Protein AF-0000000087190800 (afdb_homodimer)

Secondary structure (DSSP, 8-state):
----EEEE-TTT--B--TTSEEEEEEHHHHHHHHHHHHHHHTT-TT--GGGSTT--PBPPEEEETTS-----SSEEEEEGGGGSSHHHHHHHHHHHHT-GGGGGB-HHHHHHHHH-GGG---SEEEESS-B-TTSPBSS----------/----EEEE-TTT--B--TTSEEEEEEHHHHHHHHHHHHHHHTT-TT--GGGSTT--PBPPEEEETTS-----SSEEEEEGGGGSSHHHHHHHHHHHHT-GGGGGB-HHHHHHHHH-GGG---SEEEESS-B-TTSPBSS----------

pLDDT: mean 86.49, std 17.21, range [29.97, 98.38]

Solvent-accessible surface area (backbone atoms only — not comparable to full-atom values): 16513 Å² total; per-residue (Å²): 113,74,56,49,29,40,42,18,13,64,74,82,54,44,75,49,56,75,87,42,26,32,36,32,33,35,41,60,61,10,42,52,48,34,45,54,50,38,66,72,62,52,82,53,62,64,70,42,59,88,73,37,86,87,61,73,55,39,60,66,44,28,34,37,73,82,54,87,54,95,69,54,91,47,58,47,78,39,56,48,65,63,47,24,23,57,56,23,44,49,50,47,51,43,60,42,69,74,37,52,39,49,66,27,32,36,57,53,57,51,51,44,41,29,52,34,55,82,68,62,65,77,46,31,56,34,46,66,64,64,34,38,65,56,62,39,70,61,82,67,69,71,75,74,72,78,77,83,122,113,71,57,48,29,39,44,18,13,66,74,83,54,43,75,50,56,75,85,41,27,33,38,32,32,33,42,58,60,9,41,52,50,34,44,56,50,38,66,72,61,52,83,54,63,64,69,42,59,88,75,38,87,86,60,74,55,38,60,68,44,26,35,39,72,84,55,89,53,93,68,51,92,48,58,46,77,40,55,46,64,63,46,25,24,58,54,23,46,48,50,49,52,43,61,42,68,74,37,52,40,48,66,26,32,36,59,51,58,52,51,45,39,30,54,36,53,82,68,62,64,77,46,30,55,34,45,66,66,63,36,37,66,61,64,40,69,63,81,67,69,71,76,74,72,75,76,84,121

Foldseek 3Di:
DPQQKWAAFPFPLHTADFPFWKWKWALVVLVVLVVVVCVVVDPPPPDAQVVDPPQDATEIGIHTPPGDDPDHPHMDIDGPVQVRDPVSLVVVVVVCVPPPSVSRHCSVVLVCCQQDVVVVDSGHMHGPQHAHPVRHHDPDDPPDPPPPD/DPQQKWAAFPFPLHTADFPFWKWKWALVVLVVLVVVVCVVVDPPPPDAQVVDPPQDATEIGIHTPPGDDPDHPHMDIDGPVQVRDPVSLVVVVVVCVPPPSVSRHCSVVLVCCQQPVVVVDSGHMHGPAHAHPVRHHDPDDPPDPPPPD

Sequence (298 aa):
MAHDLVAVCDVCLGEIDDGDGVLEADMTAADRTLRAWRRRVGADPLAVFHTSRGAQPVRWTTRHHDCDGGRPTHPYTIPVERVRSWPALLQWGVHLADKHFTAATDWHDLVERAVEPRRAAVSGILPRHPRDLNGGPIGDRPPSSPRRDMAHDLVAVCDVCLGEIDDGDGVLEADMTAADRTLRAWRRRVGADPLAVFHTSRGAQPVRWTTRHHDCDGGRPTHPYTIPVERVRSWPALLQWGVHLADKHFTAATDWHDLVERAVEPRRAAVSGILPRHPRDLNGGPIGDRPPSSPRRD

Radius of gyration: 20.72 Å; Cα contacts (8 Å, |Δi|>4): 539; chains: 2; bounding box: 55×70×62 Å

Organism: Streptomyces mobaraensis (NCBI:txid35621)

Structure (mmCIF, N/CA/C/O backbone):
data_AF-0000000087190800-model_v1
#
loop_
_entity.id
_entity.type
_entity.pdbx_description
1 polymer 'Uncharacterized protein'
#
loop_
_atom_site.group_PDB
_atom_site.id
_atom_site.type_symbol
_atom_site.label_atom_id
_atom_site.label_alt_id
_atom_site.label_comp_id
_atom_site.label_asym_id
_atom_site.label_entity_id
_atom_site.label_seq_id
_atom_site.pdbx_PDB_ins_code
_atom_site.Cartn_x
_atom_site.Cartn_y
_atom_site.Cartn_z
_atom_site.occupancy
_atom_site.B_iso_or_equiv
_atom_site.auth_seq_id
_atom_site.auth_comp_id
_atom_site.auth_asym_id
_atom_site.auth_atom_id
_atom_site.pdbx_PDB_model_num
ATOM 1 N N . MET A 1 1 ? -5.422 14.344 17.812 1 45.12 1 MET A N 1
ATOM 2 C CA . MET A 1 1 ? -4.594 13.633 16.859 1 45.12 1 MET A CA 1
ATOM 3 C C . MET A 1 1 ? -4.875 14.117 15.438 1 45.12 1 MET A C 1
ATOM 5 O O . MET A 1 1 ? -5.98 14.562 15.133 1 45.12 1 MET A O 1
ATOM 9 N N . ALA A 1 2 ? -3.873 14.484 14.727 1 56.81 2 ALA A N 1
ATOM 10 C CA . ALA A 1 2 ? -4.098 15.023 13.391 1 56.81 2 ALA A CA 1
ATOM 11 C C . ALA A 1 2 ? -4.805 14 12.5 1 56.81 2 ALA A C 1
ATOM 13 O O . ALA A 1 2 ? -4.402 12.844 12.438 1 56.81 2 ALA A O 1
ATOM 14 N N . HIS A 1 3 ? -6.133 14.086 12.266 1 81.12 3 HIS A N 1
ATOM 15 C CA . HIS A 1 3 ? -6.965 13.242 11.406 1 81.12 3 HIS A CA 1
ATOM 16 C C . HIS A 1 3 ? -6.922 13.719 9.961 1 81.12 3 HIS A C 1
ATOM 18 O O . HIS A 1 3 ? -7.723 14.57 9.562 1 81.12 3 HIS A O 1
ATOM 24 N N . ASP A 1 4 ? -5.941 13.18 9.266 1 88.38 4 ASP A N 1
ATOM 25 C CA . ASP A 1 4 ? -5.844 13.5 7.84 1 88.38 4 ASP A CA 1
ATOM 26 C C . ASP A 1 4 ? -7.004 12.883 7.062 1 88.38 4 ASP A C 1
ATOM 28 O O . ASP A 1 4 ? -7.375 13.383 5.996 1 88.38 4 ASP A O 1
ATOM 32 N N . LEU A 1 5 ? -7.512 11.836 7.691 1 93.19 5 LEU A N 1
ATOM 33 C CA . LEU A 1 5 ? -8.516 11.047 6.988 1 93.19 5 LEU A CA 1
ATOM 34 C C . LEU A 1 5 ? -9.797 10.938 7.812 1 93.19 5 LEU A C 1
ATOM 36 O O . LEU A 1 5 ? -9.758 10.984 9.047 1 93.19 5 LEU A O 1
ATOM 40 N N . VAL A 1 6 ? -10.891 10.836 7.066 1 94.38 6 VAL A N 1
ATOM 41 C CA . VAL A 1 6 ? -12.188 10.609 7.68 1 94.38 6 VAL A CA 1
ATOM 42 C C . VAL A 1 6 ? -12.812 9.336 7.102 1 94.38 6 VAL A C 1
ATOM 44 O O . VAL A 1 6 ? -12.602 9.008 5.93 1 94.38 6 VAL A O 1
ATOM 47 N N . ALA A 1 7 ? -13.453 8.656 8 1 96.88 7 ALA A N 1
ATOM 48 C CA . ALA A 1 7 ? -14.234 7.5 7.559 1 96.88 7 ALA A CA 1
ATOM 49 C C . ALA A 1 7 ? -15.695 7.871 7.34 1 96.88 7 ALA A C 1
ATOM 51 O O . ALA A 1 7 ? -16.328 8.477 8.211 1 96.88 7 ALA A O 1
ATOM 52 N N . VAL A 1 8 ? -16.219 7.531 6.176 1 96.56 8 VAL A N 1
ATOM 53 C CA . VAL A 1 8 ? -17.625 7.773 5.844 1 96.56 8 VAL A CA 1
ATOM 54 C C . VAL A 1 8 ? -18.328 6.445 5.578 1 96.56 8 VAL A C 1
ATOM 56 O O . VAL A 1 8 ? -17.859 5.637 4.777 1 96.56 8 VAL A O 1
ATOM 59 N N . CYS A 1 9 ? -19.406 6.246 6.176 1 97.56 9 CYS A N 1
ATOM 60 C CA . CYS A 1 9 ? -20.172 5 6.121 1 97.56 9 CYS A CA 1
ATOM 61 C C . CYS A 1 9 ? -20.734 4.762 4.727 1 97.56 9 CYS A C 1
ATOM 63 O O . CYS A 1 9 ? -21.344 5.656 4.145 1 97.56 9 CYS A O 1
ATOM 65 N N . ASP A 1 10 ? -20.656 3.568 4.305 1 95.88 10 ASP A N 1
ATOM 66 C CA . ASP A 1 10 ? -21.156 3.205 2.982 1 95.88 10 ASP A CA 1
ATOM 67 C C . ASP A 1 10 ? -22.672 3.045 2.992 1 95.88 10 ASP A C 1
ATOM 69 O O . ASP A 1 10 ? -23.297 2.994 1.933 1 95.88 10 ASP A O 1
ATOM 73 N N . VAL A 1 11 ? -23.172 2.973 4.145 1 95.56 11 VAL A N 1
ATOM 74 C CA . VAL A 1 11 ? -24.609 2.691 4.25 1 95.56 11 V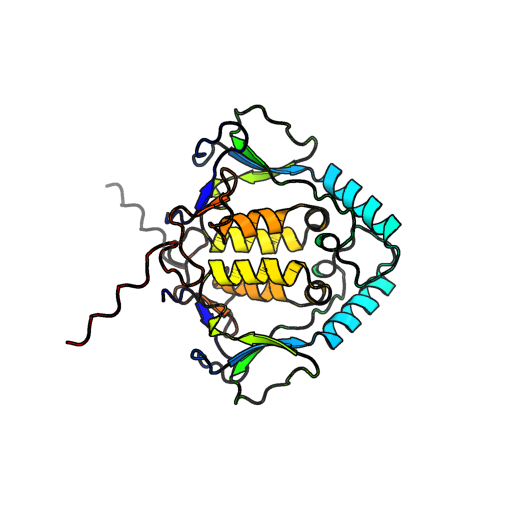AL A CA 1
ATOM 75 C C . VAL A 1 11 ? -25.375 3.992 4.449 1 95.56 11 VAL A C 1
ATOM 77 O O . VAL A 1 11 ? -26.25 4.336 3.646 1 95.56 11 VAL A O 1
ATOM 80 N N . CYS A 1 12 ? -25.078 4.777 5.387 1 96.75 12 CYS A N 1
ATOM 81 C CA . CYS A 1 12 ? -25.844 5.973 5.703 1 96.75 12 CYS A CA 1
ATOM 82 C C . CYS A 1 12 ? -25.156 7.227 5.191 1 96.75 12 CYS A C 1
ATOM 84 O O . CYS A 1 12 ? -25.719 8.32 5.242 1 96.75 12 CYS A O 1
ATOM 86 N N . LEU A 1 13 ? -23.922 7.176 4.82 1 96.25 13 LEU A N 1
ATOM 87 C CA . LEU A 1 13 ? -23.109 8.227 4.219 1 96.25 13 LEU A CA 1
ATOM 88 C C . LEU A 1 13 ? -22.734 9.281 5.25 1 96.25 13 LEU A C 1
ATOM 90 O O . LEU A 1 13 ? -22.281 10.375 4.895 1 96.25 13 LEU A O 1
ATOM 94 N N . GLY A 1 14 ? -22.875 8.945 6.48 1 96.81 14 GLY A N 1
ATOM 95 C CA . GLY A 1 14 ? -22.422 9.812 7.555 1 96.81 14 GLY A CA 1
ATOM 96 C C . GLY A 1 14 ? -20.984 9.523 7.988 1 96.81 14 GLY A C 1
ATOM 97 O O . GLY A 1 14 ? -20.516 8.383 7.883 1 96.81 14 GLY A O 1
ATOM 98 N N . GLU A 1 15 ? -20.328 10.523 8.547 1 97.12 15 GLU A N 1
ATOM 99 C CA . GLU A 1 15 ? -19 10.312 9.117 1 97.12 15 GLU A CA 1
ATOM 100 C C . GLU A 1 15 ? -19.062 9.367 10.312 1 97.12 15 GLU A C 1
ATOM 102 O O . GLU A 1 15 ? -20.016 9.398 11.094 1 97.12 15 GLU A O 1
ATOM 107 N N . ILE A 1 16 ? -18.062 8.625 10.469 1 97.75 16 ILE A N 1
ATOM 108 C CA . ILE A 1 16 ? -18 7.66 11.555 1 97.75 16 ILE A CA 1
ATOM 109 C C . ILE A 1 16 ? -17.016 8.141 12.617 1 97.75 16 ILE A C 1
ATOM 111 O O . ILE A 1 16 ? -15.828 8.344 12.328 1 97.75 16 ILE A O 1
ATOM 115 N N . ASP A 1 17 ? -17.422 8.266 13.852 1 97 17 ASP A N 1
ATOM 116 C CA . ASP A 1 17 ? -16.562 8.656 14.969 1 97 17 ASP A CA 1
ATOM 117 C C . ASP A 1 17 ? -15.727 7.469 15.453 1 97 17 ASP A C 1
ATOM 119 O O . ASP A 1 17 ? -16.078 6.312 15.195 1 97 17 ASP A O 1
ATOM 123 N N . ASP A 1 18 ? -14.648 7.82 16.172 1 96.38 18 ASP A N 1
ATOM 124 C CA . ASP A 1 18 ? -13.812 6.773 16.75 1 96.38 18 ASP A CA 1
ATOM 125 C C . ASP A 1 18 ? -14.633 5.852 17.656 1 96.38 18 ASP A C 1
ATOM 127 O O . ASP A 1 18 ? -15.445 6.32 18.453 1 96.38 18 ASP A O 1
ATOM 131 N N . GLY A 1 19 ? -14.422 4.543 17.453 1 97.38 19 GLY A N 1
ATOM 132 C CA . GLY A 1 19 ? -15.117 3.562 18.266 1 97.38 19 GLY A CA 1
ATOM 133 C C . GLY A 1 19 ? -16.484 3.184 17.703 1 97.38 19 GLY A C 1
ATOM 134 O O . GLY A 1 19 ? -17.109 2.236 18.188 1 97.38 19 GLY A O 1
ATOM 135 N N . ASP A 1 20 ? -16.891 3.842 16.625 1 97.62 20 ASP A N 1
ATOM 136 C CA . ASP A 1 20 ? -18.281 3.666 16.219 1 97.62 20 ASP A CA 1
ATOM 137 C C . ASP A 1 20 ? -18.375 2.891 14.898 1 97.62 20 ASP A C 1
ATOM 139 O O . ASP A 1 20 ? -19.469 2.672 14.375 1 97.62 20 ASP A O 1
ATOM 143 N N . GLY A 1 21 ? -17.297 2.438 14.367 1 97.56 21 GLY A N 1
ATOM 144 C CA . GLY A 1 21 ? -17.391 1.742 13.094 1 97.56 21 GLY A CA 1
ATOM 145 C C . GLY A 1 21 ? -16.109 1.043 12.703 1 97.56 21 GLY A C 1
ATOM 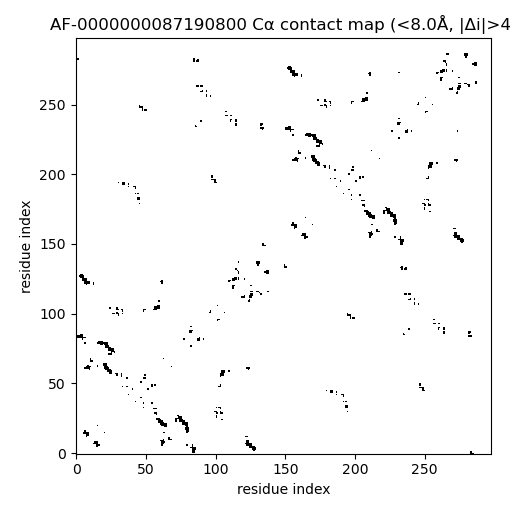146 O O . GLY A 1 21 ? -15.18 0.946 13.5 1 97.56 21 GLY A O 1
ATOM 147 N N . VAL A 1 22 ? -16.219 0.438 11.5 1 97.5 22 VAL A N 1
ATOM 148 C CA . VAL A 1 22 ? -15.133 -0.443 11.07 1 97.5 22 VAL A CA 1
ATOM 149 C C . VAL A 1 22 ? -14.969 -0.353 9.555 1 97.5 22 VAL A C 1
ATOM 151 O O . VAL A 1 22 ? -15.867 0.099 8.852 1 97.5 22 VAL A O 1
ATOM 154 N N . LEU A 1 23 ? -13.828 -0.647 9.125 1 97.62 23 LEU A N 1
ATOM 155 C CA . LEU A 1 23 ? -13.477 -1.043 7.766 1 97.62 23 LEU A CA 1
ATOM 156 C C . LEU A 1 23 ? -13.281 -2.553 7.672 1 97.62 23 LEU A C 1
ATOM 158 O O . LEU A 1 23 ? -12.477 -3.129 8.406 1 97.62 23 LEU A O 1
ATOM 162 N N . GLU A 1 24 ? -14.047 -3.219 6.781 1 97.69 24 GLU A N 1
ATOM 163 C CA . GLU A 1 24 ? -13.953 -4.676 6.84 1 97.69 24 GLU A CA 1
ATOM 164 C C . GLU A 1 24 ? -14.125 -5.297 5.457 1 97.69 24 GLU A C 1
ATOM 166 O O . GLU A 1 24 ? -14.695 -4.672 4.559 1 97.69 24 GLU A O 1
ATOM 171 N N . ALA A 1 25 ? -13.664 -6.496 5.258 1 98 25 ALA A N 1
ATOM 172 C CA . ALA A 1 25 ? -13.836 -7.332 4.074 1 98 25 ALA A CA 1
ATOM 173 C C . ALA A 1 25 ? -14.008 -8.797 4.461 1 98 25 ALA A C 1
ATOM 175 O O . ALA A 1 25 ? -13.492 -9.242 5.488 1 98 25 ALA A O 1
ATOM 176 N N . ASP A 1 26 ? -14.727 -9.492 3.65 1 98.25 26 ASP A N 1
ATOM 177 C CA . ASP A 1 26 ? -14.992 -10.906 3.918 1 98.25 26 ASP A CA 1
ATOM 178 C C . ASP A 1 26 ? -13.797 -11.773 3.508 1 98.25 26 ASP A C 1
ATOM 180 O O . ASP A 1 26 ? -13.555 -11.977 2.316 1 98.25 26 ASP A O 1
ATOM 184 N N . MET A 1 27 ? -13.148 -12.359 4.461 1 97.5 27 MET A N 1
ATOM 185 C CA . MET A 1 27 ? -11.945 -13.133 4.207 1 97.5 27 MET A CA 1
ATOM 186 C C . MET A 1 27 ? -12.273 -14.422 3.453 1 97.5 27 MET A C 1
ATOM 188 O O . MET A 1 27 ? -11.547 -14.812 2.535 1 97.5 27 MET A O 1
ATOM 192 N N . THR A 1 28 ? -13.383 -15.047 3.791 1 97.25 28 THR A N 1
ATOM 193 C CA . THR A 1 28 ? -13.758 -16.312 3.156 1 97.25 28 THR A CA 1
ATOM 194 C C . THR A 1 28 ? -14.148 -16.078 1.698 1 97.25 28 THR A C 1
ATOM 196 O O . THR A 1 28 ? -13.742 -16.828 0.816 1 97.25 28 THR A O 1
ATOM 199 N N . ALA A 1 29 ? -14.906 -15.055 1.505 1 97.62 29 ALA A N 1
ATOM 200 C CA . ALA A 1 29 ? -15.258 -14.719 0.128 1 97.62 29 ALA A CA 1
ATOM 201 C C . ALA A 1 29 ? -14.016 -14.406 -0.695 1 97.62 29 ALA A C 1
ATOM 203 O O . ALA A 1 29 ? -13.906 -14.82 -1.85 1 97.62 29 ALA A O 1
ATOM 204 N N . ALA A 1 30 ? -13.062 -13.68 -0.126 1 98.12 30 ALA A N 1
ATOM 205 C CA . ALA A 1 30 ? -11.828 -13.336 -0.826 1 98.12 30 ALA A CA 1
ATOM 206 C C . ALA A 1 30 ? -11.016 -14.586 -1.141 1 98.12 30 ALA A C 1
ATOM 208 O O . ALA A 1 30 ? -10.477 -14.727 -2.244 1 98.12 30 ALA A O 1
ATOM 209 N N . ASP A 1 31 ? -10.945 -15.477 -0.211 1 96.81 31 ASP A N 1
ATOM 210 C CA . ASP A 1 31 ? -10.234 -16.734 -0.431 1 96.81 31 ASP A CA 1
ATOM 211 C C . ASP A 1 31 ? -10.852 -17.531 -1.579 1 96.81 31 ASP A C 1
ATOM 213 O O . ASP A 1 31 ? -10.141 -18.047 -2.434 1 96.81 31 ASP A O 1
ATOM 217 N N . ARG A 1 32 ? -12.156 -17.594 -1.555 1 97.06 32 ARG A N 1
ATOM 218 C CA . ARG A 1 32 ? -12.859 -18.281 -2.627 1 97.06 32 ARG A CA 1
ATOM 219 C C . ARG A 1 32 ? -12.578 -17.641 -3.979 1 97.06 32 ARG A C 1
ATOM 221 O O . ARG A 1 32 ? -12.336 -18.328 -4.969 1 97.06 32 ARG A O 1
ATOM 228 N N . THR A 1 33 ? -12.617 -16.344 -3.969 1 97.19 33 THR A N 1
ATOM 229 C CA . THR A 1 33 ? -12.352 -15.594 -5.184 1 97.19 33 THR A CA 1
ATOM 230 C C . THR A 1 33 ? -10.93 -15.852 -5.684 1 97.19 33 THR A C 1
ATOM 232 O O . THR A 1 33 ? -10.711 -16.047 -6.879 1 97.19 33 THR A O 1
ATOM 235 N N . LEU A 1 34 ? -10 -15.844 -4.781 1 95.19 34 LEU A N 1
ATOM 236 C CA . LEU A 1 34 ? -8.602 -16.062 -5.117 1 95.19 34 LEU A CA 1
ATOM 237 C C . LEU A 1 34 ? -8.391 -17.469 -5.672 1 95.19 34 LEU A C 1
ATOM 239 O O . LEU A 1 34 ? -7.703 -17.641 -6.68 1 95.19 34 LEU A O 1
ATOM 243 N N . ARG A 1 35 ? -8.961 -18.469 -5.148 1 95.12 35 ARG A N 1
ATOM 244 C CA . ARG A 1 35 ? -8.852 -19.859 -5.598 1 95.12 35 ARG A CA 1
ATOM 245 C C . ARG A 1 35 ? -9.445 -20.016 -6.992 1 95.12 35 ARG A C 1
ATOM 247 O O . ARG A 1 35 ? -8.844 -20.672 -7.852 1 95.12 35 ARG A O 1
ATOM 254 N N . ALA A 1 36 ? -10.602 -19.438 -7.168 1 95.81 36 ALA A N 1
ATOM 255 C CA . ALA A 1 36 ? -11.234 -19.516 -8.477 1 95.81 36 ALA A CA 1
ATOM 256 C C . ALA A 1 36 ? -10.367 -18.859 -9.547 1 95.81 36 ALA A C 1
ATOM 258 O O . ALA A 1 36 ? -10.211 -19.391 -10.648 1 95.81 36 ALA A O 1
ATOM 259 N N . TRP A 1 37 ? -9.859 -17.719 -9.211 1 94.81 37 TRP A N 1
ATOM 260 C CA . TRP A 1 37 ? -8.992 -16.984 -10.133 1 94.81 37 TRP A CA 1
ATOM 261 C C . TRP A 1 37 ? -7.758 -17.812 -10.477 1 94.81 37 TRP A C 1
ATOM 263 O O . TRP A 1 37 ? -7.383 -17.922 -11.648 1 94.81 37 TRP A O 1
ATOM 273 N N . ARG A 1 38 ? -7.125 -18.344 -9.469 1 92.06 38 ARG A N 1
ATOM 274 C CA . ARG A 1 38 ? -5.91 -19.109 -9.695 1 92.06 38 ARG A CA 1
ATOM 275 C C . ARG A 1 38 ? -6.188 -20.328 -10.578 1 92.06 38 ARG A C 1
ATOM 277 O O . ARG A 1 38 ? -5.359 -20.703 -11.414 1 92.06 38 ARG A O 1
ATOM 284 N N . ARG A 1 39 ? -7.312 -20.969 -10.461 1 91.94 39 ARG A N 1
ATOM 285 C CA . ARG A 1 39 ? -7.703 -22.078 -11.328 1 91.94 39 ARG A CA 1
ATOM 286 C C . ARG A 1 39 ? -7.793 -21.625 -12.781 1 91.94 39 ARG A C 1
ATOM 288 O O . ARG A 1 39 ? -7.441 -22.391 -13.688 1 91.94 39 ARG A O 1
ATOM 295 N N . ARG A 1 40 ? -8.227 -20.484 -12.938 1 92 40 ARG A N 1
ATOM 296 C CA . ARG A 1 40 ? -8.422 -19.953 -14.281 1 92 40 ARG A CA 1
ATOM 297 C C . ARG A 1 40 ? -7.09 -19.609 -14.938 1 92 40 ARG A C 1
ATOM 299 O O . ARG A 1 40 ? -6.867 -19.922 -16.109 1 92 40 ARG A O 1
ATOM 306 N N . VAL A 1 41 ? -6.207 -18.953 -14.141 1 89 41 VAL A N 1
ATOM 307 C CA . VAL A 1 41 ? -4.98 -18.453 -14.742 1 89 41 VAL A CA 1
ATOM 308 C C . VAL A 1 41 ? -3.9 -19.531 -14.711 1 89 41 VAL A C 1
ATOM 310 O O . VAL A 1 41 ? -2.861 -19.406 -15.359 1 89 41 VAL A O 1
ATOM 313 N N . GLY A 1 42 ? -4.098 -20.531 -13.961 1 83.62 42 GLY A N 1
ATOM 314 C CA . GLY A 1 42 ? -3.164 -21.641 -13.906 1 83.62 42 GLY A CA 1
ATOM 315 C C . GLY A 1 42 ? -1.856 -21.281 -13.227 1 83.62 42 GLY A C 1
ATOM 316 O O . GLY A 1 42 ? -1.852 -20.594 -12.203 1 83.62 42 GLY A O 1
ATOM 317 N N . ALA A 1 43 ? -0.782 -21.781 -13.781 1 81.62 43 ALA A N 1
ATOM 318 C CA . ALA A 1 43 ? 0.522 -21.656 -13.133 1 81.62 43 ALA A CA 1
ATOM 319 C C . ALA A 1 43 ? 1.265 -20.422 -13.609 1 81.62 43 ALA A C 1
ATOM 321 O O . ALA A 1 43 ? 2.467 -20.266 -13.375 1 81.62 43 ALA A O 1
ATOM 322 N N . ASP A 1 44 ? 0.637 -19.5 -14.211 1 87.81 44 ASP A N 1
ATOM 323 C CA . ASP A 1 44 ? 1.305 -18.281 -14.656 1 87.81 44 ASP A CA 1
ATOM 324 C C . ASP A 1 44 ? 1.851 -17.484 -13.477 1 87.81 44 ASP A C 1
ATOM 326 O O . ASP A 1 44 ? 1.083 -16.922 -12.688 1 87.81 44 ASP A O 1
ATOM 330 N N . PRO A 1 45 ? 3.115 -17.391 -13.367 1 86.62 45 PRO A N 1
ATOM 331 C CA . PRO A 1 45 ? 3.705 -16.703 -12.211 1 86.62 45 PRO A CA 1
ATOM 332 C C . PRO A 1 45 ? 3.566 -15.195 -12.289 1 86.62 45 PRO A C 1
ATOM 334 O O . PRO A 1 45 ? 3.781 -14.5 -11.289 1 86.62 45 PRO A O 1
ATOM 337 N N . LEU A 1 46 ? 3.182 -14.727 -13.445 1 89.31 46 LEU A N 1
ATOM 338 C CA . LEU A 1 46 ? 3.168 -13.281 -13.633 1 89.31 46 LEU A CA 1
ATOM 339 C C . LEU A 1 46 ? 1.739 -12.742 -13.625 1 89.31 46 LEU A C 1
ATOM 341 O O . LEU A 1 46 ? 1.521 -11.547 -13.805 1 89.31 46 LEU A O 1
ATOM 345 N N . ALA A 1 47 ? 0.806 -13.656 -13.414 1 91.44 47 ALA A N 1
ATOM 346 C CA . ALA A 1 47 ? -0.587 -13.219 -13.359 1 91.44 47 ALA A CA 1
ATOM 347 C C . ALA A 1 47 ? -0.839 -12.328 -12.148 1 91.44 47 ALA A C 1
ATOM 349 O O . ALA A 1 47 ? -0.345 -12.609 -11.055 1 91.44 47 ALA A O 1
ATOM 350 N N . VAL A 1 48 ? -1.566 -11.273 -12.367 1 93.5 48 VAL A N 1
ATOM 351 C CA . VAL A 1 48 ? -1.987 -10.352 -11.32 1 93.5 48 VAL A CA 1
ATOM 352 C C . VAL A 1 48 ? -3.512 -10.305 -11.258 1 93.5 48 VAL A C 1
ATOM 354 O O . VAL A 1 48 ? -4.172 -10.039 -12.266 1 93.5 48 VAL A O 1
ATOM 357 N N . PHE A 1 49 ? -4.023 -10.508 -10.094 1 94.88 49 PHE A N 1
ATOM 358 C CA . PHE A 1 49 ? -5.465 -10.625 -9.93 1 94.88 49 PHE A CA 1
ATOM 359 C C . PHE A 1 49 ? -6.176 -9.398 -10.492 1 94.88 49 PHE A C 1
ATOM 361 O O . PHE A 1 49 ? -7.059 -9.523 -11.344 1 94.88 49 PHE A O 1
ATOM 368 N N . HIS A 1 50 ? -5.75 -8.227 -10.164 1 94.75 50 HIS A N 1
ATOM 369 C CA . HIS A 1 50 ? -6.477 -6.996 -10.445 1 94.75 50 HIS A CA 1
ATOM 370 C C . HIS A 1 50 ? -6.398 -6.633 -11.93 1 94.75 50 HIS A C 1
ATOM 372 O O . HIS A 1 50 ? -7.195 -5.832 -12.414 1 94.75 50 HIS A O 1
ATOM 378 N N . THR A 1 51 ? -5.488 -7.219 -12.586 1 94.62 51 THR A N 1
ATOM 379 C CA . THR A 1 51 ? -5.367 -6.898 -14 1 94.62 51 THR A CA 1
ATOM 380 C C . THR A 1 51 ? -5.926 -8.031 -14.859 1 94.62 51 THR A C 1
ATOM 382 O O . THR A 1 51 ? -5.895 -7.961 -16.094 1 94.62 51 THR A O 1
ATOM 385 N N . SER A 1 52 ? -6.43 -9.039 -14.258 1 94.88 52 SER A N 1
ATOM 386 C CA . SER A 1 52 ? -6.988 -10.18 -14.977 1 94.88 52 SER A CA 1
ATOM 387 C C . SER A 1 52 ? -8.422 -9.906 -15.422 1 94.88 52 SER A C 1
ATOM 389 O O . SER A 1 52 ? -9.211 -9.328 -14.672 1 94.88 52 SER A O 1
ATOM 391 N N . ARG A 1 53 ? -8.672 -10.375 -16.547 1 90.62 53 ARG A N 1
ATOM 392 C CA . ARG A 1 53 ? -10.016 -10.211 -17.078 1 90.62 53 ARG A CA 1
ATOM 393 C C . ARG A 1 53 ? -11.047 -10.93 -16.203 1 90.62 53 ARG A C 1
ATOM 395 O O . ARG A 1 53 ? -10.844 -12.078 -15.828 1 90.62 53 ARG A O 1
ATOM 402 N N . GLY A 1 54 ? -12.109 -10.18 -15.922 1 90.56 54 GLY A N 1
ATOM 403 C CA . GLY A 1 54 ? -13.227 -10.766 -15.188 1 90.56 54 GLY A CA 1
ATOM 404 C C . GLY A 1 54 ? -13.008 -10.797 -13.688 1 90.56 54 GLY A C 1
ATOM 405 O O . GLY A 1 54 ? -13.836 -11.312 -12.945 1 90.56 54 GLY A O 1
ATOM 406 N N . ALA A 1 55 ? -11.867 -10.375 -13.25 1 91.62 55 ALA A N 1
ATOM 407 C CA . ALA A 1 55 ? -11.602 -10.328 -11.812 1 91.62 55 ALA A CA 1
ATOM 408 C C . ALA A 1 55 ? -12.609 -9.422 -11.102 1 91.62 55 ALA A C 1
ATOM 410 O O . ALA A 1 55 ? -12.852 -8.289 -11.531 1 91.62 55 ALA A O 1
ATOM 411 N N . GLN A 1 56 ? -13.273 -9.938 -10.062 1 95.5 56 GLN A N 1
ATOM 412 C CA . GLN A 1 56 ? -14.203 -9.188 -9.219 1 95.5 56 GLN A CA 1
ATOM 413 C C . GLN A 1 56 ? -13.742 -9.188 -7.762 1 95.5 56 GLN A C 1
ATOM 415 O O . GLN A 1 56 ? -14.07 -10.109 -7.004 1 95.5 56 GLN A O 1
ATOM 420 N N . PRO A 1 57 ? -13.055 -8.25 -7.414 1 97.94 57 PRO A N 1
ATOM 421 C CA . PRO A 1 57 ? -12.523 -8.227 -6.047 1 97.94 57 PRO A CA 1
ATOM 422 C C . PRO A 1 57 ? -13.609 -8.102 -4.988 1 97.94 57 PRO A C 1
ATOM 424 O O . PRO A 1 57 ? -14.656 -7.496 -5.238 1 97.94 57 PRO A O 1
ATOM 427 N N . VAL A 1 58 ? -13.352 -8.703 -3.84 1 98 58 VAL A N 1
ATOM 428 C CA . VAL A 1 58 ? -14.203 -8.523 -2.67 1 98 58 VAL A CA 1
ATOM 429 C C . VAL A 1 58 ? -14.031 -7.105 -2.123 1 98 58 VAL A C 1
ATOM 431 O O . VAL A 1 58 ? -12.898 -6.641 -1.937 1 98 58 VAL A O 1
ATOM 434 N N . ARG A 1 59 ? -15.062 -6.465 -1.821 1 96.81 59 ARG A N 1
ATOM 435 C CA . ARG A 1 59 ? -15.039 -5.051 -1.467 1 96.81 59 ARG A CA 1
ATOM 436 C C . ARG A 1 59 ? -14.758 -4.863 0.02 1 96.81 59 ARG A C 1
ATOM 438 O O . ARG A 1 59 ? -15.297 -5.594 0.855 1 96.81 59 ARG A O 1
ATOM 445 N N . TRP A 1 60 ? -13.945 -3.893 0.308 1 97.31 60 TRP A N 1
ATOM 446 C CA . TRP A 1 60 ? -13.867 -3.336 1.655 1 97.31 60 TRP A CA 1
ATOM 447 C C . TRP A 1 60 ? -15.031 -2.391 1.922 1 97.31 60 TRP A C 1
ATOM 449 O O . TRP A 1 60 ? -15.352 -1.536 1.091 1 97.31 60 TRP A O 1
ATOM 459 N N . THR A 1 61 ? -15.656 -2.559 3.033 1 96.62 61 THR A N 1
ATOM 460 C CA . THR A 1 61 ? -16.797 -1.724 3.4 1 96.62 61 THR A CA 1
ATOM 461 C C . THR A 1 61 ? -16.484 -0.917 4.66 1 96.62 61 THR A C 1
ATOM 463 O O . THR A 1 61 ? -15.906 -1.44 5.613 1 96.62 61 THR A O 1
ATOM 466 N N . THR A 1 62 ? -16.828 0.31 4.609 1 97.06 62 THR A N 1
ATOM 467 C CA . THR A 1 62 ? -16.766 1.197 5.766 1 97.06 62 THR A CA 1
ATOM 468 C C . THR A 1 62 ? -18.156 1.411 6.352 1 97.06 62 THR A C 1
ATOM 470 O O . THR A 1 62 ? -19.062 1.893 5.664 1 97.06 62 THR A O 1
ATOM 473 N N . ARG A 1 63 ? -18.297 1.086 7.648 1 97.06 63 ARG A N 1
ATOM 474 C CA . ARG A 1 63 ? -19.656 1.216 8.148 1 97.06 63 ARG A CA 1
ATOM 475 C C . ARG A 1 63 ? -19.672 1.424 9.664 1 97.06 63 ARG A C 1
ATOM 477 O O . ARG A 1 63 ? -18.766 0.975 10.359 1 97.06 63 ARG A O 1
ATOM 484 N N . HIS A 1 64 ? -20.703 2.055 10.125 1 97.88 64 HIS A N 1
ATOM 485 C CA . HIS A 1 64 ? -21 2.072 11.547 1 97.88 64 HIS A CA 1
ATOM 486 C C . HIS A 1 64 ? -21.344 0.676 12.062 1 97.88 64 HIS A C 1
ATOM 488 O O . HIS A 1 64 ? -21.844 -0.159 11.305 1 97.88 64 HIS A O 1
ATOM 494 N N . HIS A 1 65 ? -21.109 0.506 13.32 1 96.25 65 HIS A N 1
ATOM 495 C CA . HIS A 1 65 ? -21.547 -0.742 13.938 1 96.25 65 HIS A CA 1
ATOM 496 C C . HIS A 1 65 ? -23.047 -0.913 13.836 1 96.25 65 HIS A C 1
ATOM 498 O O . HIS A 1 65 ? -23.547 -2.027 13.633 1 96.25 65 HIS A O 1
ATOM 504 N N . ASP A 1 66 ? -23.734 0.164 13.883 1 94.25 66 ASP A N 1
ATOM 505 C CA . ASP A 1 66 ? -25.203 0.116 14 1 94.25 66 ASP A CA 1
ATOM 506 C C . ASP A 1 66 ? -25.859 0.174 12.625 1 94.25 66 ASP A C 1
ATOM 508 O O . ASP A 1 66 ? -27.078 0.095 12.516 1 94.25 66 ASP A O 1
ATOM 512 N N . CYS A 1 67 ? -25.141 0.479 11.633 1 94.88 67 CYS A N 1
ATOM 513 C CA . CYS A 1 67 ? -25.703 0.496 10.289 1 94.88 67 CYS A CA 1
ATOM 514 C C . CYS A 1 67 ? -25.734 -0.907 9.695 1 94.88 67 CYS A C 1
ATOM 516 O O . CYS A 1 67 ? -24.75 -1.632 9.742 1 94.88 67 CYS A O 1
ATOM 518 N N . ASP A 1 68 ? -26.984 -1.326 9.375 1 80.81 68 ASP A N 1
ATOM 519 C CA . ASP A 1 68 ? -27.219 -2.664 8.836 1 80.81 68 ASP A CA 1
ATOM 520 C C . ASP A 1 68 ? -26.875 -2.727 7.352 1 80.81 68 ASP A C 1
ATOM 522 O O . ASP A 1 68 ? -27.328 -1.889 6.566 1 80.81 68 ASP A O 1
ATOM 526 N N . GLY A 1 69 ? -25.781 -2.99 7.086 1 66.62 69 GLY A N 1
ATOM 527 C CA . GLY A 1 69 ? -25.359 -3.289 5.723 1 66.62 69 GLY A CA 1
ATOM 528 C C . GLY A 1 69 ? -24.672 -4.633 5.594 1 66.62 69 GLY A C 1
ATOM 529 O O . GLY A 1 69 ? -24.266 -5.227 6.594 1 66.62 69 GLY A O 1
ATOM 530 N N . GLY A 1 70 ? -24.953 -5.387 4.594 1 73 70 GLY A N 1
ATOM 531 C CA . GLY A 1 70 ? -24.375 -6.684 4.281 1 73 70 GLY A CA 1
ATOM 532 C C . GLY A 1 70 ? -23.031 -6.914 4.961 1 73 70 GLY A C 1
ATOM 533 O O . GLY A 1 70 ? -21.984 -6.586 4.41 1 73 70 GLY A O 1
ATOM 534 N N . ARG A 1 71 ? -23.156 -7.469 6.215 1 84 71 ARG A N 1
ATOM 535 C CA . ARG A 1 71 ? -21.969 -7.809 6.98 1 84 71 ARG A CA 1
ATOM 536 C C . ARG A 1 71 ? -21.297 -9.07 6.438 1 84 71 ARG A C 1
ATOM 538 O O . ARG A 1 71 ? -21.984 -10.055 6.137 1 84 71 ARG A O 1
ATOM 545 N N . PRO A 1 72 ? -20.094 -8.922 6.301 1 89.62 72 PRO A N 1
ATOM 546 C CA . PRO A 1 72 ? -19.406 -10.156 5.898 1 89.62 72 PRO A CA 1
ATOM 547 C C . PRO A 1 72 ? -19.594 -11.289 6.902 1 89.62 72 PRO A C 1
ATOM 549 O O . PRO A 1 72 ? -19.719 -11.039 8.102 1 89.62 72 PRO A O 1
ATOM 552 N N . THR A 1 73 ? -19.656 -12.477 6.402 1 91 73 THR A N 1
ATOM 553 C CA . THR A 1 73 ? -19.812 -13.656 7.25 1 91 73 THR A CA 1
ATOM 554 C C . THR A 1 73 ? -18.547 -13.875 8.094 1 91 73 THR A C 1
ATOM 556 O O . THR A 1 73 ? -18.641 -14.188 9.281 1 91 73 THR A O 1
ATOM 559 N N . HIS A 1 74 ? -17.359 -13.672 7.559 1 96.12 74 HIS A N 1
ATOM 560 C CA . HIS A 1 74 ? -16.062 -13.812 8.234 1 96.12 74 HIS A CA 1
ATOM 561 C C . HIS A 1 74 ? -15.188 -12.586 8 1 96.12 74 HIS A C 1
ATOM 563 O O . HIS A 1 74 ? -14.242 -12.633 7.215 1 96.12 74 HIS A O 1
ATOM 569 N N . PRO A 1 75 ? -15.484 -11.555 8.711 1 96.5 75 PRO A N 1
ATOM 570 C CA . PRO A 1 75 ? -14.844 -10.266 8.422 1 96.5 75 PRO A CA 1
ATOM 571 C C . PRO A 1 75 ? -13.422 -10.18 8.969 1 96.5 75 PRO A C 1
ATOM 573 O O . PRO A 1 75 ? -13.141 -10.672 10.07 1 96.5 75 PRO A O 1
ATOM 576 N N . TYR A 1 76 ? -12.531 -9.695 8.203 1 98.25 76 TYR A N 1
ATOM 577 C CA . TYR A 1 76 ? -11.359 -9 8.727 1 98.25 76 TYR A CA 1
ATOM 578 C C . TYR A 1 76 ? -11.688 -7.543 9.031 1 98.25 76 TYR A C 1
ATOM 580 O O . TYR A 1 76 ? -12.117 -6.801 8.148 1 98.25 76 TYR A O 1
ATOM 588 N N . THR A 1 77 ? -11.398 -7.156 10.258 1 97.62 77 THR A N 1
ATOM 589 C CA . THR A 1 77 ? -11.914 -5.863 10.695 1 97.62 77 THR A CA 1
ATOM 590 C C . THR A 1 77 ? -10.773 -4.945 11.117 1 97.62 77 THR A C 1
ATOM 592 O O . THR A 1 77 ? -9.844 -5.379 11.805 1 97.62 77 THR A O 1
ATOM 595 N N . ILE A 1 78 ? -10.828 -3.709 10.68 1 98.38 78 ILE A N 1
ATOM 596 C CA . ILE A 1 78 ? -9.984 -2.613 11.133 1 98.38 78 ILE A CA 1
ATOM 597 C C . ILE A 1 78 ? -10.844 -1.521 11.766 1 98.38 78 ILE A C 1
ATOM 599 O O . ILE A 1 78 ? -11.688 -0.926 11.102 1 98.38 78 ILE A O 1
ATOM 603 N N . PRO A 1 79 ? -10.703 -1.3 13.039 1 98.25 79 PRO A N 1
ATOM 604 C CA . PRO A 1 79 ? -11.422 -0.143 13.586 1 98.25 79 PRO A CA 1
ATOM 605 C C . PRO A 1 79 ? -11.078 1.156 12.859 1 98.25 79 PRO A C 1
ATOM 607 O O . PRO A 1 79 ? -9.922 1.38 12.5 1 98.25 79 PRO A O 1
ATOM 610 N N . VAL A 1 80 ? -12.078 1.999 12.656 1 97.38 80 VAL A N 1
ATOM 611 C CA . VAL A 1 80 ? -11.859 3.176 11.82 1 97.38 80 VAL A CA 1
ATOM 612 C C . VAL A 1 80 ? -10.844 4.102 12.492 1 97.38 80 VAL A C 1
ATOM 614 O O . VAL A 1 80 ? -10.117 4.828 11.805 1 97.38 80 VAL A O 1
ATOM 617 N N . GLU A 1 81 ? -10.75 4.137 13.766 1 96.19 81 GLU A N 1
ATOM 618 C CA . GLU A 1 81 ? -9.836 5.031 14.461 1 96.19 81 GLU A CA 1
ATOM 619 C C . GLU A 1 81 ? -8.383 4.668 14.172 1 96.19 81 GLU A C 1
ATOM 621 O O . GLU A 1 81 ? -7.473 5.461 14.438 1 96.19 81 GLU A O 1
ATOM 626 N N . ARG A 1 82 ? -8.156 3.5 13.57 1 96 82 ARG A N 1
ATOM 627 C CA . ARG A 1 82 ? -6.797 3.061 13.273 1 96 82 ARG A CA 1
ATOM 628 C C . ARG A 1 82 ? -6.391 3.465 11.859 1 96 82 ARG A C 1
ATOM 630 O O . ARG A 1 82 ? -5.285 3.146 11.414 1 96 82 ARG A O 1
ATOM 637 N N . VAL A 1 83 ? -7.227 4.164 11.125 1 95.38 83 VAL A N 1
ATOM 638 C CA . VAL A 1 83 ? -6.906 4.582 9.766 1 95.38 83 VAL A CA 1
ATOM 639 C C . VAL A 1 83 ? -7.199 6.074 9.602 1 95.38 83 VAL A C 1
ATOM 641 O O . VAL A 1 83 ? -7.766 6.492 8.586 1 95.38 83 VAL A O 1
ATOM 644 N N . ARG A 1 84 ? -6.785 6.887 10.516 1 93.81 84 ARG A N 1
ATOM 645 C CA . ARG A 1 84 ? -7.141 8.297 10.523 1 93.81 84 ARG A CA 1
ATOM 646 C C . ARG A 1 84 ? -6.035 9.141 9.891 1 93.81 84 ARG A C 1
ATOM 648 O O . ARG A 1 84 ? -6.195 10.352 9.719 1 93.81 84 ARG A O 1
ATOM 655 N N . SER A 1 85 ? -4.906 8.57 9.648 1 91.31 85 SER A N 1
ATOM 656 C CA . SER A 1 85 ? -3.789 9.312 9.07 1 91.31 85 SER A CA 1
ATOM 657 C C . SER A 1 85 ? -3.199 8.578 7.875 1 91.31 85 SER A C 1
ATOM 659 O O . SER A 1 85 ? -3.381 7.367 7.734 1 91.31 85 SER A O 1
ATOM 661 N N . TRP A 1 86 ? -2.52 9.32 7.066 1 90.88 86 TRP A N 1
ATOM 662 C CA . TRP A 1 86 ? -1.887 8.734 5.891 1 90.88 86 TRP A CA 1
ATOM 663 C C . TRP A 1 86 ? -0.868 7.676 6.289 1 90.88 86 TRP A C 1
ATOM 665 O O . TRP A 1 86 ? -0.887 6.559 5.766 1 90.88 86 TRP A O 1
ATOM 675 N N . PRO A 1 87 ? 0.042 7.93 7.309 1 92.06 87 PRO A N 1
ATOM 676 C CA . PRO A 1 87 ? 0.966 6.879 7.734 1 92.06 87 PRO A CA 1
ATOM 677 C C . PRO A 1 87 ? 0.247 5.641 8.266 1 92.06 87 PRO A C 1
ATOM 679 O O . PRO A 1 87 ? 0.689 4.516 8.023 1 92.06 87 PRO A O 1
ATOM 682 N N . ALA A 1 88 ? -0.805 5.836 8.922 1 93.38 88 ALA A N 1
ATOM 683 C CA . ALA A 1 88 ? -1.554 4.695 9.445 1 93.38 88 ALA A CA 1
ATOM 684 C C . ALA A 1 88 ? -2.135 3.855 8.312 1 93.38 88 ALA A C 1
ATOM 686 O O . ALA A 1 88 ? -2.09 2.625 8.359 1 93.38 88 ALA A O 1
ATOM 687 N N . LEU A 1 89 ? -2.73 4.551 7.344 1 95.19 89 LEU A N 1
ATOM 688 C CA . LEU A 1 89 ? -3.275 3.832 6.199 1 95.19 89 LEU A CA 1
ATOM 689 C C . LEU A 1 89 ? -2.182 3.055 5.473 1 95.19 89 LEU A C 1
ATOM 691 O O . LEU A 1 89 ? -2.396 1.911 5.062 1 95.19 89 LEU A O 1
ATOM 695 N N . LEU A 1 90 ? -1.011 3.627 5.336 1 95.25 90 LEU A N 1
ATOM 696 C CA . LEU A 1 90 ? 0.138 2.947 4.75 1 95.25 90 LEU A CA 1
ATOM 697 C C . LEU A 1 90 ? 0.527 1.725 5.574 1 95.25 90 LEU A C 1
ATOM 699 O O . LEU A 1 90 ? 0.797 0.656 5.02 1 95.25 90 LEU A O 1
ATOM 703 N N . GLN A 1 91 ? 0.58 1.903 6.848 1 94.81 91 GLN A N 1
ATOM 704 C CA . GLN A 1 91 ? 0.948 0.803 7.734 1 94.81 91 GLN A CA 1
ATOM 705 C C . GLN A 1 91 ? -0.009 -0.375 7.574 1 94.81 91 GLN A C 1
ATOM 707 O O . GLN A 1 91 ? 0.417 -1.531 7.574 1 94.81 91 GLN A O 1
ATOM 712 N N . TRP A 1 92 ? -1.225 -0.072 7.457 1 97.06 92 TRP A N 1
ATOM 713 C CA . TRP A 1 92 ? -2.193 -1.142 7.234 1 97.06 92 TRP A CA 1
ATOM 714 C C . TRP A 1 92 ? -1.955 -1.822 5.891 1 97.06 92 TRP A C 1
ATOM 716 O O . TRP A 1 92 ? -2.125 -3.037 5.766 1 97.06 92 TRP A O 1
ATOM 726 N N . GLY A 1 93 ? -1.616 -1.023 4.871 1 97 93 GLY A N 1
ATOM 727 C CA . GLY A 1 93 ? -1.236 -1.643 3.611 1 97 93 GLY A CA 1
ATOM 728 C C . GLY A 1 93 ? -0.106 -2.643 3.756 1 97 93 GLY A C 1
ATOM 729 O O . GLY A 1 93 ? -0.157 -3.732 3.182 1 97 93 GLY A O 1
ATOM 730 N N . VAL A 1 94 ? 0.882 -2.26 4.508 1 95.69 94 VAL A N 1
ATOM 731 C CA . VAL A 1 94 ? 2.014 -3.141 4.777 1 95.69 94 VAL A CA 1
ATOM 732 C C . VAL A 1 94 ? 1.529 -4.395 5.5 1 95.69 94 VAL A C 1
ATOM 734 O O . VAL A 1 94 ? 1.878 -5.516 5.113 1 95.69 94 VAL A O 1
ATOM 737 N N . HIS A 1 95 ? 0.743 -4.23 6.496 1 96.69 95 HIS A N 1
ATOM 738 C CA . HIS A 1 95 ? 0.222 -5.332 7.301 1 96.69 95 HIS A CA 1
ATOM 739 C C . HIS A 1 95 ? -0.602 -6.293 6.449 1 96.69 95 HIS A C 1
ATOM 741 O O . HIS A 1 95 ? -0.464 -7.512 6.57 1 96.69 95 HIS A O 1
ATOM 747 N N . LEU A 1 96 ? -1.38 -5.754 5.609 1 97.5 96 LEU A N 1
ATOM 748 C CA . LEU A 1 96 ? -2.301 -6.551 4.805 1 97.5 96 LEU A CA 1
ATOM 749 C C . LEU A 1 96 ? -1.557 -7.281 3.691 1 97.5 96 LEU A C 1
ATOM 751 O O . LEU A 1 96 ? -2.053 -8.281 3.16 1 97.5 96 LEU A O 1
ATOM 755 N N . ALA A 1 97 ? -0.394 -6.812 3.318 1 94.75 97 ALA A N 1
ATOM 756 C CA . ALA A 1 97 ? 0.377 -7.41 2.23 1 94.75 97 ALA A CA 1
ATOM 757 C C . ALA A 1 97 ? 0.77 -8.844 2.562 1 94.75 97 ALA A C 1
ATOM 759 O O . ALA A 1 97 ? 1.005 -9.656 1.662 1 94.75 97 ALA A O 1
ATOM 760 N N . ASP A 1 98 ? 0.796 -9.172 3.83 1 94.12 98 ASP A N 1
ATOM 761 C CA . ASP A 1 98 ? 1.2 -10.508 4.262 1 94.12 98 ASP A CA 1
ATOM 762 C C . ASP A 1 98 ? -0.009 -11.43 4.402 1 94.12 98 ASP A C 1
ATOM 764 O O . ASP A 1 98 ? 0.137 -12.609 4.734 1 94.12 98 ASP A O 1
ATOM 768 N N . LYS A 1 99 ? -1.142 -10.898 4.121 1 96.12 99 LYS A N 1
ATOM 769 C CA . LYS A 1 99 ? -2.365 -11.688 4.203 1 96.12 99 LYS A CA 1
ATOM 770 C C . LYS A 1 99 ? -2.859 -12.086 2.818 1 96.12 99 LYS A C 1
ATOM 772 O O . LYS A 1 99 ? -3.195 -11.227 2 1 96.12 99 LYS A O 1
ATOM 777 N N . HIS A 1 100 ? -3.004 -13.336 2.562 1 94.31 100 HIS A N 1
ATOM 778 C CA . HIS A 1 100 ? -3.266 -13.844 1.22 1 94.31 100 HIS A CA 1
ATOM 779 C C . HIS A 1 100 ? -4.59 -13.32 0.682 1 94.31 100 HIS A C 1
ATOM 781 O O . HIS A 1 100 ? -4.699 -12.992 -0.503 1 94.31 100 HIS A O 1
ATOM 787 N N . PHE A 1 101 ? -5.578 -13.227 1.549 1 96.38 101 PHE A N 1
ATOM 788 C CA . PHE A 1 101 ? -6.91 -12.891 1.06 1 96.38 101 PHE A CA 1
ATOM 789 C C . PHE A 1 101 ? -6.93 -11.484 0.468 1 96.38 101 PHE A C 1
ATOM 791 O O . PHE A 1 101 ? -7.797 -11.164 -0.344 1 96.38 101 PHE A O 1
ATOM 798 N N . THR A 1 102 ? -5.984 -10.617 0.867 1 97.06 102 THR A N 1
ATOM 799 C CA . THR A 1 102 ? -5.992 -9.219 0.465 1 97.06 102 THR A CA 1
ATOM 800 C C . THR A 1 102 ? -5.844 -9.086 -1.048 1 97.06 102 THR A C 1
ATOM 802 O O . THR A 1 102 ? -6.391 -8.164 -1.654 1 97.06 102 THR A O 1
ATOM 805 N N . ALA A 1 103 ? -5.16 -10.047 -1.607 1 95.44 103 ALA A N 1
ATOM 806 C CA . ALA A 1 103 ? -4.895 -10 -3.043 1 95.44 103 ALA A CA 1
ATOM 807 C C . ALA A 1 103 ? -6.195 -9.992 -3.84 1 95.44 103 ALA A C 1
ATOM 809 O O . ALA A 1 103 ? -6.25 -9.461 -4.949 1 95.44 103 ALA A O 1
ATOM 810 N N . ALA A 1 104 ? -7.238 -10.523 -3.314 1 97.5 104 ALA A N 1
ATOM 811 C CA . ALA A 1 104 ? -8.508 -10.617 -4.035 1 97.5 104 ALA A CA 1
ATOM 812 C C . ALA A 1 104 ? -9.523 -9.617 -3.492 1 97.5 104 ALA A C 1
ATOM 814 O O . ALA A 1 104 ? -10.727 -9.797 -3.672 1 97.5 104 ALA A O 1
ATOM 815 N N . THR A 1 105 ? -9.094 -8.602 -2.803 1 98.12 105 THR A N 1
ATOM 816 C CA . THR A 1 105 ? -9.953 -7.52 -2.342 1 98.12 105 THR A CA 1
ATOM 817 C C . THR A 1 105 ? -9.672 -6.234 -3.117 1 98.12 105 THR A C 1
ATOM 819 O O . THR A 1 105 ? -8.727 -6.172 -3.906 1 98.12 105 THR A O 1
ATOM 822 N N . ASP A 1 106 ? -10.516 -5.246 -2.908 1 97.5 106 ASP A N 1
ATOM 823 C CA . ASP A 1 106 ? -10.336 -3.98 -3.611 1 97.5 106 ASP A CA 1
ATOM 824 C C . ASP A 1 106 ? -9.602 -2.965 -2.744 1 97.5 106 ASP A C 1
ATOM 826 O O . ASP A 1 106 ? -9.859 -1.765 -2.822 1 97.5 106 ASP A O 1
ATOM 830 N N . TRP A 1 107 ? -8.68 -3.43 -1.848 1 97.88 107 TRP A N 1
ATOM 831 C CA . TRP A 1 107 ? -7.941 -2.555 -0.944 1 97.88 107 TRP A CA 1
ATOM 832 C C . TRP A 1 107 ? -7.301 -1.398 -1.706 1 97.88 107 TRP A C 1
ATOM 834 O O . TRP A 1 107 ? -7.422 -0.239 -1.304 1 97.88 107 TRP A O 1
ATOM 844 N N . HIS A 1 108 ? -6.664 -1.699 -2.793 1 96.25 108 HIS A N 1
ATOM 845 C CA . HIS A 1 108 ? -5.953 -0.658 -3.523 1 96.25 108 HIS A CA 1
ATOM 846 C C . HIS A 1 108 ? -6.926 0.326 -4.168 1 96.25 108 HIS A C 1
ATOM 848 O O . HIS A 1 108 ? -6.617 1.514 -4.297 1 96.25 108 HIS A O 1
ATOM 854 N N . ASP A 1 109 ? -8.094 -0.153 -4.566 1 94.62 109 ASP A N 1
ATOM 855 C CA . ASP A 1 109 ? -9.125 0.769 -5.035 1 94.62 109 ASP A CA 1
ATOM 856 C C . ASP A 1 109 ? -9.562 1.718 -3.922 1 94.62 109 ASP A C 1
ATOM 858 O O . ASP A 1 109 ? -9.766 2.91 -4.16 1 94.62 109 ASP A O 1
ATOM 862 N N . LEU A 1 110 ? -9.758 1.146 -2.785 1 95.38 110 LEU A N 1
ATOM 863 C CA . LEU A 1 110 ? -10.117 1.948 -1.62 1 95.38 110 LEU A CA 1
ATOM 864 C C . LEU A 1 110 ? -9.07 3.029 -1.366 1 95.38 110 LEU A C 1
ATOM 866 O O . LEU A 1 110 ? -9.414 4.195 -1.161 1 95.38 110 LEU A O 1
ATOM 870 N N . VAL A 1 111 ? -7.809 2.662 -1.381 1 95.88 111 VAL A N 1
ATOM 871 C CA . VAL A 1 111 ? -6.707 3.594 -1.151 1 95.88 111 VAL A CA 1
ATOM 872 C C . VAL A 1 111 ? -6.664 4.625 -2.275 1 95.88 111 VAL A C 1
ATOM 874 O O . VAL A 1 111 ? -6.465 5.816 -2.023 1 95.88 111 VAL A O 1
ATOM 877 N N . GLU A 1 112 ? -6.855 4.191 -3.482 1 94.5 112 GLU A N 1
ATOM 878 C CA . GLU A 1 112 ? -6.844 5.102 -4.625 1 94.5 112 GLU A CA 1
ATOM 879 C C . GLU A 1 112 ? -7.902 6.191 -4.473 1 94.5 112 GLU A C 1
ATOM 881 O O . GLU A 1 112 ? -7.637 7.363 -4.746 1 94.5 112 GLU A O 1
ATOM 886 N N . ARG A 1 113 ? -9.016 5.84 -4.078 1 92.25 113 ARG A N 1
ATOM 887 C CA . ARG A 1 113 ? -10.086 6.812 -3.881 1 92.25 113 ARG A CA 1
ATOM 888 C C . ARG A 1 113 ? -9.711 7.84 -2.82 1 92.25 113 ARG A C 1
ATOM 890 O O . ARG A 1 113 ? -10.117 9 -2.904 1 92.25 113 ARG A O 1
ATOM 897 N N . ALA A 1 114 ? -9.008 7.379 -1.859 1 91.88 114 ALA A N 1
ATOM 898 C CA . ALA A 1 114 ? -8.586 8.297 -0.803 1 91.88 114 ALA A CA 1
ATOM 899 C C . ALA A 1 114 ? -7.566 9.305 -1.327 1 91.88 114 ALA A C 1
ATOM 901 O O . ALA A 1 114 ? -7.605 10.484 -0.964 1 91.88 114 ALA A O 1
ATOM 902 N N . VAL A 1 115 ? -6.688 8.844 -2.191 1 90.5 115 VAL A N 1
ATOM 903 C CA . VAL A 1 115 ? -5.574 9.703 -2.58 1 90.5 115 VAL A CA 1
ATOM 904 C C . VAL A 1 115 ? -5.945 10.5 -3.828 1 90.5 115 VAL A C 1
ATOM 906 O O . VAL A 1 115 ? -5.277 11.484 -4.164 1 90.5 115 VAL A O 1
ATOM 909 N N . GLU A 1 116 ? -6.969 10.039 -4.547 1 85.62 116 GLU A N 1
ATOM 910 C CA . GLU A 1 116 ? -7.441 10.773 -5.719 1 85.62 116 GLU A CA 1
ATOM 911 C C . GLU A 1 116 ? -8.836 11.336 -5.492 1 85.62 116 GLU A C 1
ATOM 913 O O . GLU A 1 116 ? -9.828 10.773 -5.961 1 85.62 116 GLU A O 1
ATOM 918 N N . PRO A 1 117 ? -8.906 12.398 -4.902 1 69.38 117 PRO A N 1
ATOM 919 C CA . PRO A 1 117 ? -10.219 12.945 -4.535 1 69.38 117 PRO A CA 1
ATOM 920 C C . PRO A 1 117 ? -11.062 13.312 -5.75 1 69.38 117 PRO A C 1
ATOM 922 O O . PRO A 1 117 ? -12.281 13.469 -5.633 1 69.38 117 PRO A O 1
ATOM 925 N N . ARG A 1 118 ? -10.445 13.352 -6.773 1 67.56 118 ARG A N 1
ATOM 926 C CA . ARG A 1 118 ? -11.234 13.656 -7.961 1 67.56 118 ARG A CA 1
ATOM 927 C C . ARG A 1 118 ? -12.164 12.5 -8.305 1 67.56 118 ARG A C 1
ATOM 929 O O . ARG A 1 118 ? -13.141 12.68 -9.047 1 67.56 118 ARG A O 1
ATOM 936 N N . ARG A 1 119 ? -11.891 11.438 -7.797 1 62.31 119 ARG A N 1
ATOM 937 C CA . ARG A 1 119 ? -12.727 10.289 -8.109 1 62.31 119 ARG A CA 1
ATOM 938 C C . ARG A 1 119 ? -14.047 10.352 -7.355 1 62.31 119 ARG A C 1
ATOM 940 O O . ARG A 1 119 ? -14.961 9.562 -7.621 1 62.31 119 ARG A O 1
ATOM 947 N N . ALA A 1 120 ? -14.312 11.391 -6.738 1 64.38 120 ALA A N 1
ATOM 948 C CA . ALA A 1 120 ? -15.594 11.742 -6.125 1 64.38 120 ALA A CA 1
ATOM 949 C C . ALA A 1 120 ? -16.141 10.586 -5.293 1 64.38 120 ALA A C 1
ATOM 951 O O . ALA A 1 120 ? -17.281 10.156 -5.48 1 64.38 120 ALA A O 1
ATOM 952 N N . ALA A 1 121 ? -15.344 10.016 -4.5 1 76.12 121 ALA A N 1
ATOM 953 C CA . ALA A 1 121 ? -15.906 9.008 -3.611 1 76.12 121 ALA A CA 1
ATOM 954 C C . ALA A 1 121 ? -16.797 9.641 -2.547 1 76.12 121 ALA A C 1
ATOM 956 O O . ALA A 1 121 ? -16.469 10.703 -2.016 1 76.12 121 ALA A O 1
ATOM 957 N N . VAL A 1 122 ? -18 8.977 -2.314 1 87.44 122 VAL A N 1
ATOM 958 C CA . VAL A 1 122 ? -18.953 9.562 -1.383 1 87.44 122 VAL A CA 1
ATOM 959 C C . VAL A 1 122 ? -18.875 8.852 -0.036 1 87.44 122 VAL A C 1
ATOM 961 O O . VAL A 1 122 ? -19.438 9.312 0.958 1 87.44 122 VAL A O 1
ATOM 964 N N . SER A 1 123 ? -18.203 7.746 -0.079 1 93.31 123 SER A N 1
ATOM 965 C CA . SER A 1 123 ? -18.031 6.992 1.16 1 93.31 123 SER A CA 1
ATOM 966 C C . SER A 1 123 ? -16.688 6.281 1.198 1 93.31 123 SER A C 1
ATOM 968 O O . SER A 1 123 ? -15.906 6.359 0.244 1 93.31 123 SER A O 1
ATOM 970 N N . GLY A 1 124 ? -16.391 5.617 2.352 1 95.62 124 GLY A N 1
ATOM 971 C CA . GLY A 1 124 ? -15.094 4.977 2.557 1 95.62 124 GLY A CA 1
ATOM 972 C C . GLY A 1 124 ? -14.133 5.82 3.369 1 95.62 124 GLY A C 1
ATOM 973 O O . GLY A 1 124 ? -14.539 6.504 4.309 1 95.62 124 GLY A O 1
ATOM 974 N N . ILE A 1 125 ? -12.875 5.637 3.107 1 95.81 125 ILE A N 1
ATOM 975 C CA . ILE A 1 125 ? -11.82 6.441 3.723 1 95.81 125 ILE A CA 1
ATOM 976 C C . ILE A 1 125 ? -11.477 7.621 2.816 1 95.81 125 ILE A C 1
ATOM 978 O O . ILE A 1 125 ? -11.07 7.43 1.668 1 95.81 125 ILE A O 1
ATOM 982 N N . LEU A 1 126 ? -11.68 8.82 3.283 1 93.56 126 LEU A N 1
ATOM 983 C CA . LEU A 1 126 ? -11.516 10.023 2.473 1 93.56 126 LEU A CA 1
ATOM 984 C C . LEU A 1 126 ? -10.617 11.031 3.174 1 93.56 126 LEU A C 1
ATOM 986 O O . LEU A 1 126 ? -10.539 11.062 4.406 1 93.56 126 LEU A O 1
ATOM 990 N N . PRO A 1 127 ? -9.938 11.859 2.359 1 91.06 127 PRO A N 1
ATOM 991 C CA . PRO A 1 127 ? -9.156 12.914 3.006 1 91.06 127 PRO A CA 1
ATOM 992 C C . PRO A 1 127 ? -10.031 14 3.625 1 91.06 127 PRO A C 1
ATOM 994 O O . PRO A 1 127 ? -11.055 14.375 3.049 1 91.06 127 PRO A O 1
ATOM 997 N N . ARG A 1 128 ? -9.695 14.43 4.758 1 87.38 128 ARG A N 1
ATOM 998 C CA . ARG A 1 128 ? -10.414 15.531 5.383 1 87.38 128 ARG A CA 1
ATOM 999 C C . ARG A 1 128 ? -10.281 16.812 4.562 1 87.38 128 ARG A C 1
ATOM 1001 O O . ARG A 1 128 ? -11.234 17.578 4.434 1 87.38 128 ARG A O 1
ATOM 1008 N N . HIS A 1 129 ? -9.062 16.953 4.051 1 79.12 129 HIS A N 1
ATOM 1009 C CA . HIS A 1 129 ? -8.758 18.078 3.18 1 79.12 129 HIS A CA 1
ATOM 1010 C C . HIS A 1 129 ? -8.211 17.609 1.839 1 79.12 129 HIS A C 1
ATOM 1012 O O . HIS A 1 129 ? -7.02 17.297 1.727 1 79.12 129 HIS A O 1
ATOM 1018 N N . PRO A 1 130 ? -9.133 17.547 0.918 1 70 130 PRO A N 1
ATOM 1019 C CA . PRO A 1 130 ? -8.633 17.062 -0.37 1 70 130 PRO A CA 1
ATOM 1020 C C . PRO A 1 130 ? -7.516 17.938 -0.936 1 70 130 PRO A C 1
ATOM 1022 O O . PRO A 1 130 ? -7.617 19.172 -0.912 1 70 130 PRO A O 1
ATOM 1025 N N . ARG A 1 131 ? -6.383 17.438 -1.052 1 66.12 131 ARG A N 1
ATOM 1026 C CA . ARG A 1 131 ? -5.223 18.078 -1.656 1 66.12 131 ARG A CA 1
ATOM 1027 C C . ARG A 1 131 ? -4.676 17.25 -2.814 1 66.12 131 ARG A C 1
ATOM 1029 O O . ARG A 1 131 ? -4.965 16.047 -2.918 1 66.12 131 ARG A O 1
ATOM 1036 N N . ASP A 1 132 ? -4.027 17.938 -3.707 1 64.75 132 ASP A N 1
ATOM 1037 C CA . ASP A 1 132 ? -3.383 17.172 -4.766 1 64.75 132 ASP A CA 1
ATOM 1038 C C . ASP A 1 132 ? -2.191 16.375 -4.223 1 64.75 132 ASP A C 1
ATOM 1040 O O . ASP A 1 132 ? -1.892 16.438 -3.029 1 64.75 132 ASP A O 1
ATOM 1044 N N . LEU A 1 133 ? -1.636 15.648 -4.98 1 60.91 133 LEU A N 1
ATOM 1045 C CA . LEU A 1 133 ? -0.575 14.734 -4.562 1 60.91 133 LEU A CA 1
ATOM 1046 C C . LEU A 1 133 ? 0.649 15.516 -4.086 1 60.91 133 LEU A C 1
ATOM 1048 O O . LEU A 1 133 ? 1.504 14.961 -3.389 1 60.91 133 LEU A O 1
ATOM 1052 N N . ASN A 1 134 ? 0.665 16.719 -4.477 1 59.75 134 ASN A N 1
ATOM 1053 C CA . ASN A 1 134 ? 1.763 17.594 -4.07 1 59.75 134 ASN A CA 1
ATOM 1054 C C . ASN A 1 134 ? 1.386 18.438 -2.861 1 59.75 134 ASN A C 1
ATOM 1056 O O . ASN A 1 134 ? 2.152 19.312 -2.445 1 59.75 134 ASN A O 1
ATOM 1060 N N . GLY A 1 135 ? 0.268 18.078 -2.336 1 56.84 135 GLY A N 1
ATOM 1061 C CA . GLY A 1 135 ? -0.198 18.75 -1.142 1 56.84 135 GLY A CA 1
ATOM 1062 C C . GLY A 1 135 ? -0.92 20.062 -1.442 1 56.84 135 GLY A C 1
ATOM 1063 O O . GLY A 1 135 ? -1.277 20.797 -0.527 1 56.84 135 GLY A O 1
ATOM 1064 N N . GLY A 1 136 ? -0.942 20.344 -2.697 1 56.94 136 GLY A N 1
ATOM 1065 C CA . GLY A 1 136 ? -1.657 21.547 -3.076 1 56.94 136 GLY A CA 1
ATOM 1066 C C . GLY A 1 136 ? -3.158 21.344 -3.168 1 56.94 136 GLY A C 1
ATOM 1067 O O . GLY A 1 136 ? -3.65 20.234 -3.029 1 56.94 136 GLY A O 1
ATOM 1068 N N . PRO A 1 137 ? -3.912 22.516 -3.006 1 53.88 137 PRO A N 1
ATOM 1069 C CA . PRO A 1 137 ? -5.371 22.422 -3.07 1 53.88 137 PRO A CA 1
ATOM 1070 C C . PRO A 1 137 ? -5.863 21.766 -4.359 1 53.88 137 PRO A C 1
ATOM 1072 O O . PRO A 1 137 ? -5.184 21.828 -5.387 1 53.88 137 PRO A O 1
ATOM 1075 N N . ILE A 1 138 ? -6.805 20.922 -4.219 1 50.56 138 ILE A N 1
ATOM 1076 C CA . ILE A 1 138 ? -7.477 20.375 -5.387 1 50.56 138 ILE A CA 1
ATOM 1077 C C . ILE A 1 138 ? -8.453 21.406 -5.957 1 50.56 138 ILE A C 1
ATOM 1079 O O . ILE A 1 138 ? -9.266 21.969 -5.223 1 50.56 138 ILE A O 1
ATOM 1083 N N . GLY A 1 139 ? -8.383 21.844 -7.258 1 47.09 139 GLY A N 1
ATOM 1084 C CA . GLY A 1 139 ? -9.32 22.734 -7.934 1 47.09 139 GLY A CA 1
ATOM 1085 C C . GLY A 1 139 ? -8.789 24.141 -8.086 1 47.09 139 GLY A C 1
ATOM 1086 O O . GLY A 1 139 ? -9.492 25.031 -8.602 1 47.09 139 GLY A O 1
ATOM 1087 N N . ASP A 1 140 ? -7.969 24.609 -7.027 1 41.81 140 ASP A N 1
ATOM 1088 C CA . ASP A 1 140 ? -7.75 26.047 -7.168 1 41.81 140 ASP A CA 1
ATOM 1089 C C . ASP A 1 140 ? -6.996 26.359 -8.461 1 41.81 140 ASP A C 1
ATOM 1091 O O . ASP A 1 140 ? -6.039 25.672 -8.812 1 41.81 140 ASP A O 1
ATOM 1095 N N . ARG A 1 141 ? -7.621 27.25 -9.336 1 42.34 141 ARG A N 1
ATOM 1096 C CA . ARG A 1 141 ? -7.074 27.891 -10.523 1 42.34 141 ARG A CA 1
ATOM 1097 C C . ARG A 1 141 ? -5.668 28.422 -10.258 1 42.34 141 ARG A C 1
ATOM 1099 O O . ARG A 1 141 ? -5.418 29.031 -9.211 1 42.34 141 ARG A O 1
ATOM 1106 N N . PRO A 1 142 ? -4.625 27.812 -10.93 1 41.94 142 PRO A N 1
ATOM 1107 C CA . PRO A 1 142 ? -3.334 28.484 -10.75 1 41.94 142 PRO A CA 1
ATOM 1108 C C . PRO A 1 142 ? -3.473 29.984 -10.539 1 41.94 142 PRO A C 1
ATOM 1110 O O . PRO A 1 142 ? -4.426 30.594 -11.023 1 41.94 142 PRO A O 1
ATOM 1113 N N . PRO A 1 143 ? -2.99 30.453 -9.336 1 39.78 143 PRO A N 1
ATOM 1114 C CA . PRO A 1 143 ? -3.123 31.906 -9.289 1 39.78 143 PRO A CA 1
ATOM 1115 C C . PRO A 1 143 ? -2.885 32.562 -10.641 1 39.78 143 PRO A C 1
ATOM 1117 O O . PRO A 1 143 ? -2.168 32.031 -11.484 1 39.78 143 PRO A O 1
ATOM 1120 N N . SER A 1 144 ? -3.83 33.344 -11.109 1 39.41 144 SER A N 1
ATOM 1121 C CA . SER A 1 144 ? -3.707 34.156 -12.305 1 39.41 144 SER A CA 1
ATOM 1122 C C . SER A 1 144 ? -2.312 34.781 -12.414 1 39.41 144 SER A C 1
ATOM 1124 O O . SER A 1 144 ? -1.796 35.344 -11.453 1 39.41 144 SER A O 1
ATOM 1126 N N . SER A 1 145 ? -1.43 34.219 -13.305 1 42.59 145 SER A N 1
ATOM 1127 C CA . SER A 1 145 ? -0.186 34.906 -13.656 1 42.59 145 SER A CA 1
ATOM 1128 C C . SER A 1 145 ? -0.329 36.406 -13.547 1 42.59 145 SER A C 1
ATOM 1130 O O . SER A 1 145 ? -1.286 37 -14.062 1 42.59 145 SER A O 1
ATOM 1132 N N . PRO A 1 146 ? 0.279 37.094 -12.438 1 42.19 146 PRO A N 1
ATOM 1133 C CA . PRO A 1 146 ? 0.156 38.562 -12.492 1 42.19 146 PRO A CA 1
ATOM 1134 C C . PRO A 1 146 ? 0.331 39.094 -13.906 1 42.19 146 PRO A C 1
ATOM 1136 O O . PRO A 1 146 ? 1.083 38.531 -14.711 1 42.19 146 PRO A O 1
ATOM 1139 N N . ARG A 1 147 ? -0.66 39.75 -14.531 1 37.84 147 ARG A N 1
ATOM 1140 C CA . ARG A 1 147 ? -0.552 40.5 -15.766 1 37.84 147 ARG A CA 1
ATOM 1141 C C . ARG A 1 147 ? 0.665 41.438 -15.742 1 37.84 147 ARG A C 1
ATOM 1143 O O . ARG A 1 147 ? 0.815 42.25 -14.828 1 37.84 147 ARG A O 1
ATOM 1150 N N . ARG A 1 148 ? 1.89 40.938 -16.234 1 41.28 148 ARG A N 1
ATOM 1151 C CA . ARG A 1 148 ? 2.924 41.906 -16.562 1 41.28 148 ARG A CA 1
ATOM 1152 C C . ARG A 1 148 ? 2.338 43.094 -17.344 1 41.28 148 ARG A C 1
ATOM 1154 O O . ARG A 1 148 ? 1.838 42.906 -18.453 1 41.28 148 ARG A O 1
ATOM 1161 N N . ASP A 1 149 ? 1.817 44.094 -16.609 1 29.97 149 ASP A N 1
ATOM 1162 C CA . ASP A 1 149 ? 1.943 45.375 -17.281 1 29.97 149 ASP A CA 1
ATOM 1163 C C . ASP A 1 149 ? 3.402 45.844 -17.344 1 29.97 149 ASP A C 1
ATOM 1165 O O . ASP A 1 149 ? 4.16 45.625 -16.391 1 29.97 149 ASP A O 1
ATOM 1169 N N . MET B 1 1 ? 6.156 22.797 -1.489 1 44.78 1 MET B N 1
ATOM 1170 C CA . MET B 1 1 ? 5.336 21.609 -1.369 1 44.78 1 MET B CA 1
ATOM 1171 C C . MET B 1 1 ? 5.613 20.891 -0.053 1 44.78 1 MET B C 1
ATOM 1173 O O . MET B 1 1 ? 6.723 20.969 0.484 1 44.78 1 MET B O 1
ATOM 1177 N N . ALA B 1 2 ? 4.609 20.625 0.701 1 56.69 2 ALA B N 1
ATOM 1178 C CA . ALA B 1 2 ? 4.82 19.984 1.995 1 56.69 2 ALA B CA 1
ATOM 1179 C C . ALA B 1 2 ? 5.531 18.641 1.831 1 56.69 2 ALA B C 1
ATOM 1181 O O . ALA B 1 2 ? 5.125 17.812 1.015 1 56.69 2 ALA B O 1
ATOM 1182 N N . HIS B 1 3 ? 6.879 18.516 2.037 1 80.88 3 HIS B N 1
ATOM 1183 C CA . HIS B 1 3 ? 7.707 17.328 1.979 1 80.88 3 HIS B CA 1
ATOM 1184 C C . HIS B 1 3 ? 7.676 16.562 3.303 1 80.88 3 HIS B C 1
ATOM 1186 O O . HIS B 1 3 ? 8.516 16.797 4.176 1 80.88 3 HIS B O 1
ATOM 1192 N N . ASP B 1 4 ? 6.676 15.727 3.389 1 88.44 4 ASP B N 1
ATOM 1193 C CA . ASP B 1 4 ? 6.574 14.883 4.578 1 88.44 4 ASP B CA 1
ATOM 1194 C C . ASP B 1 4 ? 7.711 13.867 4.633 1 88.44 4 ASP B C 1
ATOM 1196 O O . ASP B 1 4 ? 8.078 13.398 5.711 1 88.44 4 ASP B O 1
ATOM 1200 N N . LEU B 1 5 ? 8.211 13.625 3.43 1 93.25 5 LEU B N 1
ATOM 1201 C CA . LEU B 1 5 ? 9.195 12.562 3.305 1 93.25 5 LEU B CA 1
ATOM 1202 C C . LEU B 1 5 ? 10.477 13.078 2.666 1 93.25 5 LEU B C 1
ATOM 1204 O O . LEU B 1 5 ? 10.445 14.023 1.873 1 93.25 5 LEU B O 1
ATOM 1208 N N . VAL B 1 6 ? 11.57 12.445 3.078 1 94.5 6 VAL B N 1
ATOM 1209 C CA . VAL B 1 6 ? 12.875 12.727 2.49 1 94.5 6 VAL B CA 1
ATOM 1210 C C . VAL B 1 6 ? 13.484 11.445 1.933 1 94.5 6 VAL B C 1
ATOM 1212 O O . VAL B 1 6 ? 13.25 10.359 2.473 1 94.5 6 VAL B O 1
ATOM 1215 N N . ALA B 1 7 ? 14.125 11.648 0.823 1 96.88 7 ALA B N 1
ATOM 1216 C CA . ALA B 1 7 ? 14.883 10.531 0.262 1 96.88 7 ALA B CA 1
ATOM 1217 C C . ALA B 1 7 ? 16.344 10.594 0.682 1 96.88 7 ALA B C 1
ATOM 1219 O O . ALA B 1 7 ? 16.984 11.641 0.543 1 96.88 7 ALA B O 1
ATOM 1220 N N . VAL B 1 8 ? 16.859 9.492 1.204 1 96.56 8 VAL B N 1
ATOM 1221 C CA . VAL B 1 8 ? 18.25 9.391 1.607 1 96.56 8 VAL B CA 1
ATOM 1222 C C . VAL B 1 8 ? 18.953 8.297 0.801 1 96.56 8 VAL B C 1
ATOM 1224 O O . VAL B 1 8 ? 18.453 7.16 0.739 1 96.56 8 VAL B O 1
ATOM 1227 N N . CYS B 1 9 ? 20.016 8.594 0.25 1 97.56 9 CYS B N 1
ATOM 1228 C CA . CYS B 1 9 ? 20.766 7.711 -0.645 1 97.56 9 CYS B CA 1
ATOM 1229 C C . CYS B 1 9 ? 21.312 6.508 0.111 1 97.56 9 CYS B C 1
ATOM 1231 O O . CYS B 1 9 ? 21.938 6.664 1.166 1 97.56 9 CYS B O 1
ATOM 1233 N N . ASP B 1 10 ? 21.203 5.395 -0.501 1 95.81 10 ASP B N 1
ATOM 1234 C CA . ASP B 1 10 ? 21.688 4.16 0.112 1 95.81 10 ASP B CA 1
ATOM 1235 C C . ASP B 1 10 ? 23.203 4.039 -0.021 1 95.81 10 ASP B C 1
ATOM 1237 O O . ASP B 1 10 ? 23.828 3.213 0.65 1 95.81 10 ASP B O 1
ATOM 1241 N N . VAL B 1 11 ? 23.734 4.836 -0.854 1 95.5 11 VAL B N 1
ATOM 1242 C CA . VAL B 1 11 ? 25.156 4.707 -1.147 1 95.5 11 VAL B CA 1
ATOM 1243 C C . VAL B 1 11 ? 25.938 5.715 -0.32 1 95.5 11 VAL B C 1
ATOM 1245 O O . VAL B 1 11 ? 26.828 5.336 0.458 1 95.5 11 VAL B O 1
ATOM 1248 N N . CYS B 1 12 ? 25.656 6.926 -0.36 1 96.69 12 CYS B N 1
ATOM 1249 C CA . CYS B 1 12 ? 26.453 7.949 0.307 1 96.69 12 CYS B CA 1
ATOM 1250 C C . CYS B 1 12 ? 25.781 8.414 1.592 1 96.69 12 CYS B C 1
ATOM 1252 O O . CYS B 1 12 ? 26.359 9.164 2.371 1 96.69 12 CYS B O 1
ATOM 1254 N N . LEU B 1 13 ? 24.547 8.133 1.805 1 96.25 13 LEU B N 1
ATOM 1255 C CA . LEU B 1 13 ? 23.734 8.398 2.994 1 96.25 13 LEU B CA 1
ATOM 1256 C C . LEU B 1 13 ? 23.391 9.875 3.088 1 96.25 13 LEU B C 1
ATOM 1258 O O . LEU B 1 13 ? 22.953 10.352 4.141 1 96.25 13 LEU B O 1
ATOM 1262 N N . GLY B 1 14 ? 23.516 10.562 2.008 1 96.88 14 GLY B N 1
ATOM 1263 C CA . GLY B 1 14 ? 23.078 11.945 1.935 1 96.88 14 GLY B CA 1
ATOM 1264 C C . GLY B 1 14 ? 21.656 12.094 1.436 1 96.88 14 GLY B C 1
ATOM 1265 O O . GLY B 1 14 ? 21.172 11.258 0.667 1 96.88 14 GLY B O 1
ATOM 1266 N N . GLU B 1 15 ? 21.016 13.18 1.817 1 97.12 15 GLU B N 1
ATOM 1267 C CA . GLU B 1 15 ? 19.688 13.492 1.284 1 97.12 15 GLU B CA 1
ATOM 1268 C C . GLU B 1 15 ? 19.734 13.75 -0.219 1 97.12 15 GLU B C 1
ATOM 1270 O O . GLU B 1 15 ? 20.703 14.328 -0.719 1 97.12 15 GLU B O 1
ATOM 1275 N N . ILE B 1 16 ? 18.734 13.375 -0.871 1 97.75 16 ILE B N 1
ATOM 1276 C CA . ILE B 1 16 ? 18.672 13.539 -2.318 1 97.75 16 ILE B CA 1
ATOM 1277 C C . ILE B 1 16 ? 17.703 14.664 -2.664 1 97.75 16 ILE B C 1
ATOM 1279 O O . ILE B 1 16 ? 16.516 14.602 -2.318 1 97.75 16 ILE B O 1
ATOM 1283 N N . ASP B 1 17 ? 18.109 15.664 -3.4 1 96.94 17 ASP B N 1
ATOM 1284 C CA . ASP B 1 17 ? 17.266 16.766 -3.855 1 96.94 17 ASP B CA 1
ATOM 1285 C C . ASP B 1 17 ? 16.422 16.344 -5.055 1 96.94 17 ASP B C 1
ATOM 1287 O O . ASP B 1 17 ? 16.75 15.367 -5.742 1 96.94 17 ASP B O 1
ATOM 1291 N N . ASP B 1 18 ? 15.344 17.125 -5.273 1 96.38 18 ASP B N 1
ATOM 1292 C CA . ASP B 1 18 ? 14.5 16.859 -6.434 1 96.38 18 ASP B CA 1
ATOM 1293 C C . ASP B 1 18 ? 15.312 16.891 -7.723 1 96.38 18 ASP B C 1
ATOM 1295 O O . ASP B 1 18 ? 16.141 17.781 -7.922 1 96.38 18 ASP B O 1
ATOM 1299 N N . GLY B 1 19 ? 15.086 15.875 -8.555 1 97.38 19 GLY B N 1
ATOM 1300 C CA . GLY B 1 19 ? 15.773 15.812 -9.836 1 97.38 19 GLY B CA 1
ATOM 1301 C C . GLY B 1 19 ? 17.125 15.133 -9.75 1 97.38 19 GLY B C 1
ATOM 1302 O O . GLY B 1 19 ? 17.734 14.836 -10.781 1 97.38 19 GLY B O 1
ATOM 1303 N N . ASP B 1 20 ? 17.531 14.766 -8.547 1 97.62 20 ASP B N 1
ATOM 1304 C CA . ASP B 1 20 ? 18.922 14.328 -8.406 1 97.62 20 ASP B CA 1
ATOM 1305 C C . ASP B 1 20 ? 19 12.836 -8.102 1 97.62 20 ASP B C 1
ATOM 1307 O O . ASP B 1 20 ? 20.078 12.289 -7.914 1 97.62 20 ASP B O 1
ATOM 1311 N N . GLY B 1 21 ? 17.922 12.141 -8.078 1 97.5 21 GLY B N 1
ATOM 1312 C CA . GLY B 1 21 ? 18 10.727 -7.742 1 97.5 21 GLY B CA 1
ATOM 1313 C C . GLY B 1 21 ? 16.703 9.984 -7.984 1 97.5 21 GLY B C 1
ATOM 1314 O O . GLY B 1 21 ? 15.773 10.523 -8.594 1 97.5 21 GLY B O 1
ATOM 1315 N N . VAL B 1 22 ? 16.797 8.688 -7.629 1 97.44 22 VAL B N 1
ATOM 1316 C CA . VAL B 1 22 ? 15.711 7.789 -7.988 1 97.44 22 VAL B CA 1
ATOM 1317 C C . VAL B 1 22 ? 15.531 6.73 -6.906 1 97.44 22 VAL B C 1
ATOM 1319 O O . VAL B 1 22 ? 16.438 6.496 -6.102 1 97.44 22 VAL B O 1
ATOM 1322 N N . LEU B 1 23 ? 14.383 6.23 -6.824 1 97.62 23 LEU B N 1
ATOM 1323 C CA . LEU B 1 23 ? 14.008 4.965 -6.203 1 97.62 23 LEU B CA 1
ATOM 1324 C C . LEU B 1 23 ? 13.797 3.881 -7.254 1 97.62 23 LEU B C 1
ATOM 1326 O O . LEU B 1 23 ? 12.977 4.047 -8.164 1 97.62 23 LEU B O 1
ATOM 1330 N N . GLU B 1 24 ? 14.547 2.758 -7.16 1 97.62 24 GLU B N 1
ATOM 1331 C CA . GLU B 1 24 ? 14.438 1.824 -8.281 1 97.62 24 GLU B CA 1
ATOM 1332 C C . GLU B 1 24 ? 14.602 0.381 -7.812 1 97.62 24 GLU B C 1
ATOM 1334 O O . GLU B 1 24 ? 15.18 0.129 -6.75 1 97.62 24 GLU B O 1
ATOM 1339 N N . ALA B 1 25 ? 14.109 -0.562 -8.57 1 98 25 ALA B N 1
ATOM 1340 C CA . ALA B 1 25 ? 14.273 -2.004 -8.398 1 98 25 ALA B CA 1
ATOM 1341 C C . ALA B 1 25 ? 14.43 -2.703 -9.742 1 98 25 ALA B C 1
ATOM 1343 O O . ALA B 1 25 ? 13.914 -2.23 -10.766 1 98 25 ALA B O 1
ATOM 1344 N N . ASP B 1 26 ? 15.148 -3.77 -9.711 1 98.25 26 ASP B N 1
ATOM 1345 C CA . ASP B 1 26 ? 15.391 -4.523 -10.938 1 98.25 26 ASP B CA 1
ATOM 1346 C C . ASP B 1 26 ? 14.188 -5.395 -11.289 1 98.25 26 ASP B C 1
ATOM 1348 O O . ASP B 1 26 ? 13.938 -6.41 -10.641 1 98.25 26 ASP B O 1
ATOM 1352 N N . MET B 1 27 ? 13.523 -5.07 -12.352 1 97.38 27 MET B N 1
ATOM 1353 C CA . MET B 1 27 ? 12.305 -5.77 -12.742 1 97.38 27 MET B CA 1
ATOM 1354 C C . MET B 1 27 ? 12.617 -7.195 -13.195 1 97.38 27 MET B C 1
ATOM 1356 O O . MET B 1 27 ? 11.883 -8.125 -12.859 1 97.38 27 MET B O 1
ATOM 1360 N N . THR B 1 28 ? 13.711 -7.367 -13.898 1 97.12 28 THR B N 1
ATOM 1361 C CA . THR B 1 28 ? 14.062 -8.688 -14.414 1 97.12 28 THR B CA 1
ATOM 1362 C C . THR B 1 28 ? 14.453 -9.625 -13.273 1 97.12 28 THR B C 1
ATOM 1364 O O . THR B 1 28 ? 14.031 -10.781 -13.242 1 97.12 28 THR B O 1
ATOM 1367 N N . ALA B 1 29 ? 15.227 -9.102 -12.398 1 97.62 29 ALA B N 1
ATOM 1368 C CA . ALA B 1 29 ? 15.578 -9.898 -11.227 1 97.62 29 ALA B CA 1
ATOM 1369 C C . ALA B 1 29 ? 14.336 -10.289 -10.43 1 97.62 29 ALA B C 1
ATOM 1371 O O . ALA B 1 29 ? 14.219 -11.422 -9.969 1 97.62 29 ALA B O 1
ATOM 1372 N N . ALA B 1 30 ? 13.398 -9.367 -10.266 1 98.06 30 ALA B N 1
ATOM 1373 C CA . ALA B 1 30 ? 12.172 -9.641 -9.531 1 98.06 30 ALA B CA 1
ATOM 1374 C C . ALA B 1 30 ? 11.336 -10.703 -10.242 1 98.06 30 ALA B C 1
ATOM 1376 O O . ALA B 1 30 ? 10.797 -11.609 -9.602 1 98.06 30 ALA B O 1
ATOM 1377 N N . ASP B 1 31 ? 11.258 -10.602 -11.523 1 96.75 31 ASP B N 1
ATOM 1378 C CA . ASP B 1 31 ? 10.531 -11.594 -12.305 1 96.75 31 ASP B CA 1
ATOM 1379 C C . ASP B 1 31 ? 11.133 -12.984 -12.125 1 96.75 31 ASP B C 1
ATOM 1381 O O . ASP B 1 31 ? 10.406 -13.969 -11.945 1 96.75 31 ASP B O 1
ATOM 1385 N N . ARG B 1 32 ? 12.43 -13.031 -12.211 1 97 32 ARG B N 1
ATOM 1386 C CA . ARG B 1 32 ? 13.125 -14.305 -12.008 1 97 32 ARG B CA 1
ATOM 1387 C C . ARG B 1 32 ? 12.844 -14.867 -10.617 1 97 32 ARG B C 1
ATOM 1389 O O . ARG B 1 32 ? 12.586 -16.062 -10.469 1 97 32 ARG B O 1
ATOM 1396 N N . THR B 1 33 ? 12.906 -14.008 -9.672 1 97.12 33 THR B N 1
ATOM 1397 C CA . THR B 1 33 ? 12.641 -14.398 -8.289 1 97.12 33 THR B CA 1
ATOM 1398 C C . THR B 1 33 ? 11.219 -14.914 -8.133 1 97.12 33 THR B C 1
ATOM 1400 O O . THR B 1 33 ? 10.992 -15.938 -7.477 1 97.12 33 THR B O 1
ATOM 1403 N N . LEU B 1 34 ? 10.297 -14.234 -8.734 1 95.12 34 LEU B N 1
ATOM 1404 C CA . LEU B 1 34 ? 8.891 -14.609 -8.664 1 95.12 34 LEU B CA 1
ATOM 1405 C C . LEU B 1 34 ? 8.656 -15.961 -9.328 1 95.12 34 LEU B C 1
ATOM 1407 O O . LEU B 1 34 ? 7.953 -16.812 -8.781 1 95.12 34 LEU B O 1
ATOM 1411 N N . ARG B 1 35 ? 9.211 -16.25 -10.422 1 95.06 35 ARG B N 1
ATOM 1412 C CA . ARG B 1 35 ? 9.078 -17.5 -11.141 1 95.06 35 ARG B CA 1
ATOM 1413 C C . ARG B 1 35 ? 9.656 -18.672 -10.336 1 95.06 35 ARG B C 1
ATOM 1415 O O . ARG B 1 35 ? 9.039 -19.734 -10.242 1 95.06 35 ARG B O 1
ATOM 1422 N N . ALA B 1 36 ? 10.812 -18.406 -9.797 1 95.75 36 ALA B N 1
ATOM 1423 C CA . ALA B 1 36 ? 11.438 -19.453 -8.984 1 95.75 36 ALA B CA 1
ATOM 1424 C C . ALA B 1 36 ? 10.578 -19.781 -7.77 1 95.75 36 ALA B C 1
ATOM 1426 O O . ALA B 1 36 ? 10.398 -20.969 -7.434 1 95.75 36 ALA B O 1
ATOM 1427 N N . TRP B 1 37 ? 10.094 -18.766 -7.152 1 94.88 37 TRP B N 1
ATOM 1428 C CA . TRP B 1 37 ? 9.234 -18.953 -5.988 1 94.88 37 TRP B CA 1
ATOM 1429 C C . TRP B 1 37 ? 7.98 -19.734 -6.359 1 94.88 37 TRP B C 1
ATOM 1431 O O . TRP B 1 37 ? 7.602 -20.672 -5.652 1 94.88 37 TRP B O 1
ATOM 1441 N N . ARG B 1 38 ? 7.352 -19.328 -7.414 1 92 38 ARG B N 1
ATOM 1442 C CA . ARG B 1 38 ? 6.121 -20 -7.828 1 92 38 ARG B CA 1
ATOM 1443 C C . ARG B 1 38 ? 6.375 -21.469 -8.141 1 92 38 ARG B C 1
ATOM 1445 O O . ARG B 1 38 ? 5.531 -22.328 -7.852 1 92 38 ARG B O 1
ATOM 1452 N N . ARG B 1 39 ? 7.484 -21.828 -8.719 1 91.81 39 ARG B N 1
ATOM 1453 C CA . ARG B 1 39 ? 7.848 -23.219 -8.969 1 91.81 39 ARG B CA 1
ATOM 1454 C C . ARG B 1 39 ? 7.938 -24 -7.66 1 91.81 39 ARG B C 1
ATOM 1456 O O . ARG B 1 39 ? 7.559 -25.172 -7.609 1 91.81 39 ARG B O 1
ATOM 1463 N N . ARG B 1 40 ? 8.391 -23.375 -6.703 1 92 40 ARG B N 1
ATOM 1464 C CA . ARG B 1 40 ? 8.586 -24.031 -5.41 1 92 40 ARG B CA 1
ATOM 1465 C C . ARG B 1 40 ? 7.254 -24.25 -4.703 1 92 40 ARG B C 1
ATOM 1467 O O . ARG B 1 40 ? 7.02 -25.328 -4.148 1 92 40 ARG B O 1
ATOM 1474 N N . VAL B 1 41 ? 6.398 -23.203 -4.754 1 89.12 41 VAL B N 1
ATOM 1475 C CA . VAL B 1 41 ? 5.176 -23.297 -3.963 1 89.12 41 VAL B CA 1
ATOM 1476 C C . VAL B 1 41 ? 4.078 -23.969 -4.785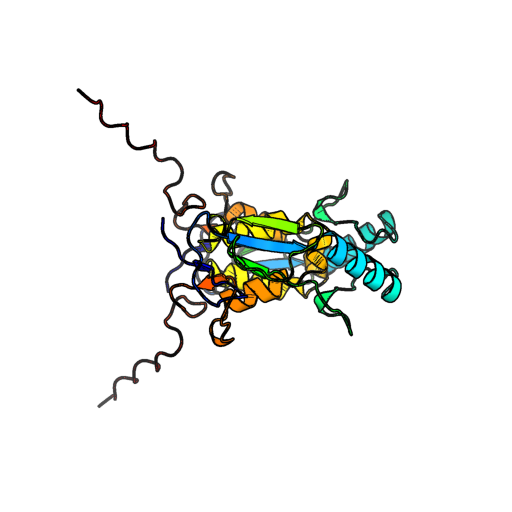 1 89.12 41 VAL B C 1
ATOM 1478 O O . VAL B 1 41 ? 3.037 -24.359 -4.242 1 89.12 41 VAL B O 1
ATOM 1481 N N . GLY B 1 42 ? 4.27 -24.078 -6.02 1 83.69 42 GLY B N 1
ATOM 1482 C CA . GLY B 1 42 ? 3.316 -24.766 -6.879 1 83.69 42 GLY B CA 1
ATOM 1483 C C . GLY B 1 42 ? 2.023 -23.984 -7.062 1 83.69 42 GLY B C 1
ATOM 1484 O O . GLY B 1 42 ? 2.041 -22.766 -7.211 1 83.69 42 GLY B O 1
ATOM 1485 N N . ALA B 1 43 ? 0.925 -24.688 -7.07 1 81.5 43 ALA B N 1
ATOM 1486 C CA . ALA B 1 43 ? -0.366 -24.094 -7.406 1 81.5 43 ALA B CA 1
ATOM 1487 C C . ALA B 1 43 ? -1.097 -23.625 -6.152 1 81.5 43 ALA B C 1
ATOM 1489 O O . ALA B 1 43 ? -2.297 -23.344 -6.195 1 81.5 43 ALA B O 1
ATOM 1490 N N . ASP B 1 44 ? -0.446 -23.484 -5.078 1 87.81 44 ASP B N 1
ATOM 1491 C CA . ASP B 1 44 ? -1.098 -23.016 -3.861 1 87.81 44 ASP B CA 1
ATOM 1492 C C . ASP B 1 44 ? -1.628 -21.594 -4.043 1 87.81 44 ASP B C 1
ATOM 1494 O O . ASP B 1 44 ? -0.849 -20.641 -4.145 1 87.81 44 ASP B O 1
ATOM 1498 N N . PRO B 1 45 ? -2.895 -21.422 -4.043 1 86.75 45 PRO B N 1
ATOM 1499 C CA . PRO B 1 45 ? -3.471 -20.109 -4.297 1 86.75 45 PRO B CA 1
ATOM 1500 C C . PRO B 1 45 ? -3.307 -19.156 -3.111 1 86.75 45 PRO B C 1
ATOM 1502 O O . PRO B 1 45 ? -3.506 -17.953 -3.256 1 86.75 45 PRO B O 1
ATOM 1505 N N . LEU B 1 46 ? -2.932 -19.719 -2.008 1 89.19 46 LEU B N 1
ATOM 1506 C CA . LEU B 1 46 ? -2.895 -18.906 -0.799 1 89.19 46 LEU B CA 1
ATOM 1507 C C . LEU B 1 46 ? -1.459 -18.562 -0.417 1 89.19 46 LEU B C 1
ATOM 1509 O O . LEU B 1 46 ? -1.223 -17.891 0.591 1 89.19 46 LEU B O 1
ATOM 1513 N N . ALA B 1 47 ? -0.534 -19.031 -1.237 1 91.56 47 ALA B N 1
ATOM 1514 C CA . ALA B 1 47 ? 0.866 -18.719 -0.958 1 91.56 47 ALA B CA 1
ATOM 1515 C C . ALA B 1 47 ? 1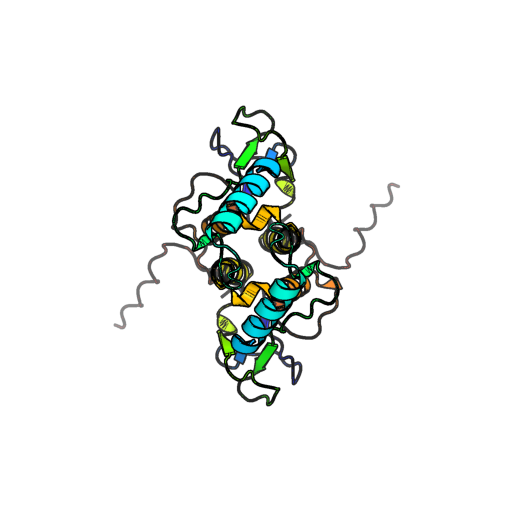.14 -17.234 -1.122 1 91.56 47 ALA B C 1
ATOM 1517 O O . ALA B 1 47 ? 0.651 -16.609 -2.064 1 91.56 47 ALA B O 1
ATOM 1518 N N . VAL B 1 48 ? 1.872 -16.703 -0.196 1 93.5 48 VAL B N 1
ATOM 1519 C CA . VAL B 1 48 ? 2.311 -15.305 -0.223 1 93.5 48 VAL B CA 1
ATOM 1520 C C . VAL B 1 48 ? 3.836 -15.242 -0.235 1 93.5 48 VAL B C 1
ATOM 1522 O O . VAL B 1 48 ? 4.492 -15.828 0.631 1 93.5 48 VAL B O 1
ATOM 1525 N N . PHE B 1 49 ? 4.352 -14.508 -1.174 1 94.81 49 PHE B N 1
ATOM 1526 C CA . PHE B 1 49 ? 5.793 -14.484 -1.38 1 94.81 49 PHE B CA 1
ATOM 1527 C C . PHE B 1 49 ? 6.52 -14.094 -0.096 1 94.81 49 PHE B C 1
ATOM 1529 O O . PHE B 1 49 ? 7.395 -14.82 0.375 1 94.81 49 PHE B O 1
ATOM 1536 N N . HIS B 1 50 ? 6.109 -13.07 0.555 1 94.69 50 HIS B N 1
ATOM 1537 C CA . HIS B 1 50 ? 6.852 -12.461 1.652 1 94.69 50 HIS B CA 1
ATOM 1538 C C . HIS B 1 50 ? 6.766 -13.312 2.914 1 94.69 50 HIS B C 1
ATOM 1540 O O . HIS B 1 50 ? 7.566 -13.148 3.836 1 94.69 50 HIS B O 1
AT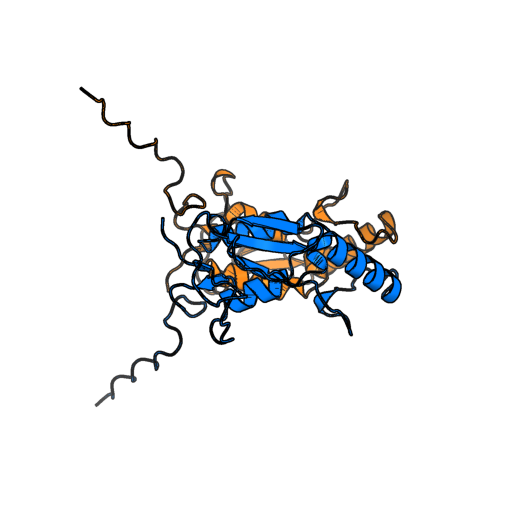OM 1546 N N . THR B 1 51 ? 5.836 -14.18 2.938 1 94.56 51 THR B N 1
ATOM 1547 C CA . THR B 1 51 ? 5.711 -15.016 4.125 1 94.56 51 THR B CA 1
ATOM 1548 C C . THR B 1 51 ? 6.254 -16.422 3.857 1 94.56 51 THR B C 1
ATOM 1550 O O . THR B 1 51 ? 6.211 -17.281 4.734 1 94.56 51 THR B O 1
ATOM 1553 N N . SER B 1 52 ? 6.75 -16.656 2.699 1 94.69 52 SER B N 1
ATOM 1554 C CA . SER B 1 52 ? 7.293 -17.953 2.328 1 94.69 52 SER B CA 1
ATOM 1555 C C . SER B 1 52 ? 8.727 -18.125 2.824 1 94.69 52 SER B C 1
ATOM 1557 O O . SER B 1 52 ? 9.523 -17.188 2.752 1 94.69 52 SER B O 1
ATOM 1559 N N . ARG B 1 53 ? 8.961 -19.266 3.24 1 90.56 53 ARG B N 1
ATOM 1560 C CA . ARG B 1 53 ? 10.305 -19.562 3.723 1 90.56 53 ARG B CA 1
ATOM 1561 C C . ARG B 1 53 ? 11.336 -19.406 2.605 1 90.56 53 ARG B C 1
ATOM 1563 O O . ARG B 1 53 ? 11.133 -19.891 1.494 1 90.56 53 ARG B O 1
ATOM 1570 N N . GLY B 1 54 ? 12.406 -18.703 2.941 1 90.31 54 GLY B N 1
ATOM 1571 C CA . GLY B 1 54 ? 13.516 -18.578 2.014 1 90.31 54 GLY B CA 1
ATOM 1572 C C . GLY B 1 54 ? 13.305 -17.484 0.979 1 90.31 54 GLY B C 1
ATOM 1573 O O . GLY B 1 54 ? 14.133 -17.297 0.088 1 90.31 54 GLY B O 1
ATOM 1574 N N . ALA B 1 55 ? 12.18 -16.859 1.015 1 91.5 55 ALA B N 1
ATOM 1575 C CA . ALA B 1 55 ? 11.922 -15.773 0.079 1 91.5 55 ALA B CA 1
ATOM 1576 C C . ALA B 1 55 ? 12.945 -14.648 0.259 1 91.5 55 ALA B C 1
ATOM 1578 O O . ALA B 1 55 ? 13.195 -14.211 1.382 1 91.5 55 ALA B O 1
ATOM 1579 N N . GLN B 1 56 ? 13.602 -14.234 -0.828 1 95.44 56 GLN B N 1
ATOM 1580 C CA . GLN B 1 56 ? 14.547 -13.117 -0.854 1 95.44 56 GLN B CA 1
ATOM 1581 C C . GLN B 1 56 ? 14.094 -12.031 -1.828 1 95.44 56 GLN B C 1
ATOM 1583 O O . GLN B 1 56 ? 14.414 -12.086 -3.018 1 95.44 56 GLN B O 1
ATOM 1588 N N . PRO B 1 57 ? 13.422 -11.125 -1.357 1 97.94 57 PRO B N 1
ATOM 1589 C CA . PRO B 1 57 ? 12.898 -10.086 -2.248 1 97.94 57 PRO B CA 1
ATOM 1590 C C . PRO B 1 57 ? 14 -9.242 -2.877 1 97.94 57 PRO B C 1
ATOM 1592 O O . PRO B 1 57 ? 15.047 -9.031 -2.264 1 97.94 57 PRO B O 1
ATOM 1595 N N . VAL B 1 58 ? 13.734 -8.789 -4.098 1 98 58 VAL B N 1
ATOM 1596 C CA . VAL B 1 58 ? 14.594 -7.805 -4.746 1 98 58 VAL B CA 1
ATOM 1597 C C . VAL B 1 58 ? 14.445 -6.449 -4.062 1 98 58 VAL B C 1
ATOM 1599 O O . VAL B 1 58 ? 13.328 -5.984 -3.83 1 98 58 VAL B O 1
ATOM 1602 N N . ARG B 1 59 ? 15.492 -5.82 -3.797 1 96.69 59 ARG B N 1
ATOM 1603 C CA . ARG B 1 59 ? 15.492 -4.609 -2.982 1 96.69 59 ARG B CA 1
ATOM 1604 C C . ARG B 1 59 ? 15.227 -3.373 -3.838 1 96.69 59 ARG B C 1
ATOM 1606 O O . ARG B 1 59 ? 15.766 -3.248 -4.941 1 96.69 59 ARG B O 1
ATOM 1613 N N . TRP B 1 60 ? 14.43 -2.498 -3.307 1 97.31 60 TRP B N 1
ATOM 1614 C CA . TRP B 1 60 ? 14.359 -1.126 -3.801 1 97.31 60 TRP B CA 1
ATOM 1615 C C . TRP B 1 60 ? 15.539 -0.304 -3.283 1 97.31 60 TRP B C 1
ATOM 1617 O O . TRP B 1 60 ? 15.867 -0.353 -2.096 1 97.31 60 TRP B O 1
ATOM 1627 N N . THR B 1 61 ? 16.156 0.406 -4.168 1 96.62 61 THR B N 1
ATOM 1628 C CA . THR B 1 61 ? 17.297 1.229 -3.805 1 96.62 61 THR B CA 1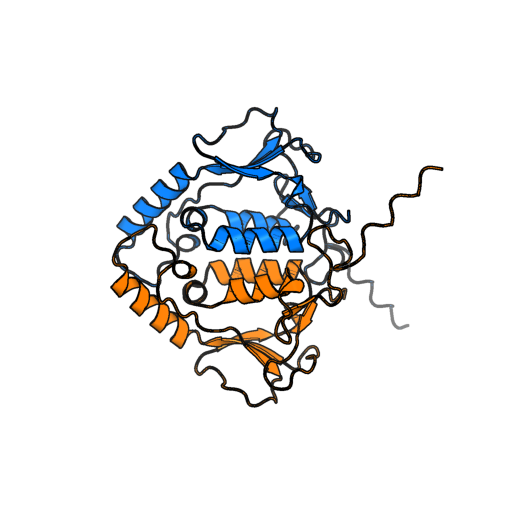
ATOM 1629 C C . THR B 1 61 ? 17.016 2.705 -4.047 1 96.62 61 THR B C 1
ATOM 1631 O O . THR B 1 61 ? 16.422 3.068 -5.07 1 96.62 61 THR B O 1
ATOM 1634 N N . THR B 1 62 ? 17.375 3.484 -3.102 1 97 62 THR B N 1
ATOM 1635 C CA . THR B 1 62 ? 17.328 4.938 -3.217 1 97 62 THR B CA 1
ATOM 1636 C C . THR B 1 62 ? 18.734 5.5 -3.457 1 97 62 THR B C 1
ATOM 1638 O O . THR B 1 62 ? 19.625 5.305 -2.641 1 97 62 THR B O 1
ATOM 1641 N N . ARG B 1 63 ? 18.875 6.238 -4.582 1 97 63 ARG B N 1
ATOM 1642 C CA . ARG B 1 63 ? 20.234 6.684 -4.824 1 97 63 ARG B CA 1
ATOM 1643 C C . ARG B 1 63 ? 20.266 7.941 -5.688 1 97 63 ARG B C 1
ATOM 1645 O O . ARG B 1 63 ? 19.344 8.172 -6.48 1 97 63 ARG B O 1
ATOM 1652 N N . HIS B 1 64 ? 21.297 8.695 -5.527 1 97.88 64 HIS B N 1
ATOM 1653 C CA . HIS B 1 64 ? 21.609 9.758 -6.473 1 97.88 64 HIS B CA 1
ATOM 1654 C C . HIS B 1 64 ? 21.938 9.195 -7.852 1 97.88 64 HIS B C 1
ATOM 1656 O O . HIS B 1 64 ? 22.422 8.07 -7.969 1 97.88 64 HIS B O 1
ATOM 1662 N N . HIS B 1 65 ? 21.688 10.016 -8.828 1 96.25 65 HIS B N 1
ATOM 1663 C CA . HIS B 1 65 ? 22.109 9.633 -10.164 1 96.25 65 HIS B CA 1
ATOM 1664 C C . HIS B 1 65 ? 23.625 9.422 -10.234 1 96.25 65 HIS B C 1
ATOM 1666 O O . HIS B 1 65 ? 24.094 8.523 -10.93 1 96.25 65 HIS B O 1
ATOM 1672 N N . ASP B 1 66 ? 24.328 10.172 -9.484 1 94.31 66 ASP B N 1
ATOM 1673 C CA . ASP B 1 66 ? 25.781 10.203 -9.602 1 94.31 66 ASP B CA 1
ATOM 1674 C C . ASP B 1 66 ? 26.438 9.211 -8.641 1 94.31 66 ASP B C 1
ATOM 1676 O O . ASP B 1 66 ? 27.656 9.062 -8.633 1 94.31 66 ASP B O 1
ATOM 1680 N N . CYS B 1 67 ? 25.703 8.703 -7.75 1 94.75 67 CYS B N 1
ATOM 1681 C CA . CYS B 1 67 ? 26.266 7.711 -6.836 1 94.75 67 CYS B CA 1
ATOM 1682 C C . CYS B 1 67 ? 26.281 6.328 -7.477 1 94.75 67 CYS B C 1
ATOM 1684 O O . CYS B 1 67 ? 25.266 5.891 -8.039 1 94.75 67 CYS B O 1
ATOM 1686 N N . ASP B 1 68 ? 27.516 5.797 -7.602 1 80.19 68 ASP B N 1
ATOM 1687 C CA . ASP B 1 68 ? 27.734 4.504 -8.242 1 80.19 68 ASP B CA 1
ATOM 1688 C C . ASP B 1 68 ? 27.391 3.355 -7.297 1 80.19 68 ASP B C 1
ATOM 1690 O O . ASP B 1 68 ? 27.859 3.324 -6.16 1 80.19 68 ASP B O 1
ATOM 1694 N N . GLY B 1 69 ? 26.281 3.006 -7.266 1 66.12 69 GLY B N 1
ATOM 1695 C CA . GLY B 1 69 ? 25.859 1.798 -6.574 1 66.12 69 GLY B CA 1
ATOM 1696 C C . GLY B 1 69 ? 25.156 0.812 -7.48 1 66.12 69 GLY B C 1
ATOM 1697 O O . GLY B 1 69 ? 24.719 1.17 -8.578 1 66.12 69 GLY B O 1
ATOM 1698 N N . GLY B 1 70 ? 25.391 -0.436 -7.391 1 72.25 70 GLY B N 1
ATOM 1699 C CA . GLY B 1 70 ? 24.797 -1.536 -8.133 1 72.25 70 GLY B CA 1
ATOM 1700 C C . GLY B 1 70 ? 23.469 -1.183 -8.758 1 72.25 70 GLY B C 1
ATOM 1701 O O . GLY B 1 70 ? 22.406 -1.428 -8.164 1 72.25 70 GLY B O 1
ATOM 1702 N N . ARG B 1 71 ? 23.594 -0.588 -9.984 1 83.81 71 ARG B N 1
ATOM 1703 C CA . ARG B 1 71 ? 22.406 -0.237 -10.75 1 83.81 71 ARG B CA 1
ATOM 1704 C C . ARG B 1 71 ? 21.734 -1.482 -11.312 1 83.81 71 ARG B C 1
ATOM 1706 O O . ARG B 1 71 ? 22.391 -2.375 -11.836 1 83.81 71 ARG B O 1
ATOM 1713 N N . PRO B 1 72 ? 20.516 -1.474 -11.102 1 89.31 72 PRO B N 1
ATOM 1714 C CA . PRO B 1 72 ? 19.812 -2.592 -11.727 1 89.31 72 PRO B CA 1
ATOM 1715 C C . PRO B 1 72 ? 19.984 -2.613 -13.25 1 89.31 72 PRO B C 1
ATOM 1717 O O . PRO B 1 72 ? 20.125 -1.56 -13.875 1 89.31 72 PRO B O 1
ATOM 1720 N N . THR B 1 73 ? 20.047 -3.797 -13.781 1 90.88 73 THR B N 1
ATOM 1721 C CA . THR B 1 73 ? 20.172 -3.967 -15.227 1 90.88 73 THR B CA 1
ATOM 1722 C C . THR B 1 73 ? 18.922 -3.475 -15.945 1 90.88 73 THR B C 1
ATOM 1724 O O . THR B 1 73 ? 19.031 -2.809 -16.984 1 90.88 73 THR B O 1
ATOM 1727 N N . HIS B 1 74 ? 17.734 -3.717 -15.445 1 95.94 74 HIS B N 1
ATOM 1728 C CA . HIS B 1 74 ? 16.438 -3.291 -15.992 1 95.94 74 HIS B CA 1
ATOM 1729 C C . HIS B 1 74 ? 15.586 -2.625 -14.922 1 95.94 74 HIS B C 1
ATOM 1731 O O . HIS B 1 74 ? 14.633 -3.229 -14.422 1 95.94 74 HIS B O 1
ATOM 1737 N N . PRO B 1 75 ? 15.891 -1.41 -14.641 1 96.44 75 PRO B N 1
ATOM 1738 C CA . PRO B 1 75 ? 15.266 -0.748 -13.492 1 96.44 75 PRO B CA 1
ATOM 1739 C C . PRO B 1 75 ? 13.844 -0.273 -13.781 1 96.44 75 PRO B C 1
ATOM 1741 O O . PRO B 1 75 ? 13.562 0.201 -14.891 1 96.44 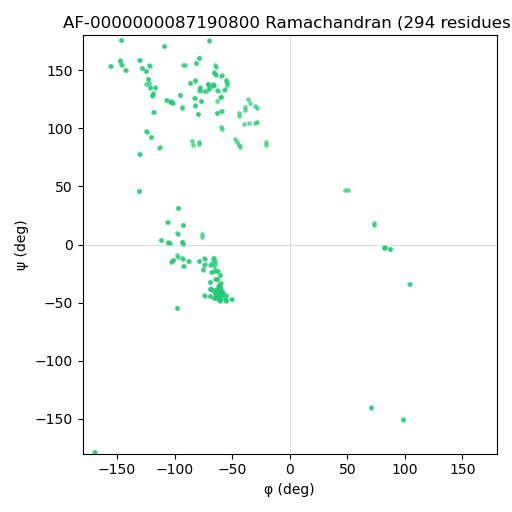75 PRO B O 1
ATOM 1744 N N . TYR B 1 76 ? 12.961 -0.512 -12.914 1 98.19 76 TYR B N 1
ATOM 1745 C CA . TYR B 1 76 ? 11.797 0.359 -12.734 1 98.19 76 TYR B CA 1
ATOM 1746 C C . TYR B 1 76 ? 12.148 1.56 -11.867 1 98.19 76 TYR B C 1
ATOM 1748 O O . TYR B 1 76 ? 12.586 1.399 -10.727 1 98.19 76 TYR B O 1
ATOM 1756 N N . THR B 1 77 ? 11.875 2.723 -12.398 1 97.62 77 THR B N 1
ATOM 1757 C CA . THR B 1 77 ? 12.414 3.91 -11.742 1 97.62 77 THR B CA 1
ATOM 1758 C C . THR B 1 77 ? 11.281 4.855 -11.336 1 97.62 77 THR B C 1
ATOM 1760 O O . THR B 1 77 ? 10.352 5.082 -12.102 1 97.62 77 THR B O 1
ATOM 1763 N N . ILE B 1 78 ? 11.359 5.363 -10.125 1 98.38 78 ILE B N 1
ATOM 1764 C CA . ILE B 1 78 ? 10.523 6.449 -9.609 1 98.38 78 ILE B CA 1
ATOM 1765 C C . ILE B 1 78 ? 11.406 7.637 -9.234 1 98.38 78 ILE B C 1
ATOM 1767 O O . ILE B 1 78 ? 12.258 7.531 -8.344 1 98.38 78 ILE B O 1
ATOM 1771 N N . PRO B 1 79 ? 11.273 8.734 -9.93 1 98.25 79 PRO B N 1
ATOM 1772 C CA . PRO B 1 79 ? 12.008 9.906 -9.438 1 98.25 79 PRO B CA 1
ATOM 1773 C C . PRO B 1 79 ? 11.68 10.242 -7.988 1 98.25 79 PRO B C 1
ATOM 1775 O O . PRO B 1 79 ? 10.516 10.148 -7.578 1 98.25 79 PRO B O 1
ATOM 1778 N N . VAL B 1 80 ? 12.688 10.641 -7.223 1 97.38 80 VAL B N 1
ATOM 1779 C CA . VAL B 1 80 ? 12.484 10.812 -5.789 1 97.38 80 VAL B CA 1
ATOM 1780 C C . VAL B 1 80 ? 11.477 11.938 -5.539 1 97.38 80 VAL B C 1
ATOM 1782 O O . VAL B 1 80 ? 10.766 11.922 -4.535 1 97.38 80 VAL B O 1
ATOM 1785 N N . GLU B 1 81 ? 11.383 12.906 -6.375 1 96.25 81 GLU B N 1
ATOM 1786 C CA . GLU B 1 81 ? 10.484 14.031 -6.168 1 96.25 81 GLU B CA 1
ATOM 1787 C C . GLU B 1 81 ? 9.023 13.594 -6.238 1 96.25 81 GLU B C 1
ATOM 1789 O O . GLU B 1 81 ? 8.125 14.328 -5.82 1 96.25 81 GLU B O 1
ATOM 1794 N N . ARG B 1 82 ? 8.781 12.359 -6.699 1 96.12 82 ARG B N 1
ATOM 1795 C CA . ARG B 1 82 ? 7.414 11.859 -6.816 1 96.12 82 ARG B CA 1
ATOM 1796 C C . ARG B 1 82 ? 7 11.094 -5.566 1 96.12 82 ARG B C 1
ATOM 1798 O O . ARG B 1 82 ? 5.891 10.562 -5.5 1 96.12 82 ARG B O 1
ATOM 1805 N N . VAL B 1 83 ? 7.844 11.016 -4.566 1 95.38 83 VAL B N 1
ATOM 1806 C CA . VAL B 1 83 ? 7.527 10.289 -3.342 1 95.38 83 VAL B CA 1
ATOM 1807 C C . VAL B 1 83 ? 7.832 11.156 -2.129 1 95.38 83 VAL B C 1
ATOM 1809 O O . VAL B 1 83 ? 8.406 10.688 -1.145 1 95.38 83 VAL B O 1
ATOM 1812 N N . ARG B 1 84 ? 7.43 12.383 -2.141 1 93.88 84 ARG B N 1
ATOM 1813 C CA . ARG B 1 84 ? 7.805 13.328 -1.095 1 93.88 84 ARG B CA 1
ATOM 1814 C C . ARG B 1 84 ? 6.703 13.453 -0.045 1 93.88 84 ARG B C 1
ATOM 1816 O O . ARG B 1 84 ? 6.871 14.141 0.961 1 93.88 84 ARG B O 1
ATOM 1823 N N . SER B 1 85 ? 5.57 12.898 -0.29 1 91.38 85 SER B N 1
ATOM 1824 C CA . SER B 1 85 ? 4.457 12.977 0.652 1 91.38 85 SER B CA 1
ATOM 1825 C C . SER B 1 85 ? 3.854 11.602 0.911 1 91.38 85 SER B C 1
ATOM 1827 O O . SER B 1 85 ? 4.023 10.688 0.107 1 91.38 85 SER B O 1
ATOM 1829 N N . TRP B 1 86 ? 3.178 11.516 2.02 1 90.88 86 TRP B N 1
ATOM 1830 C CA . TRP B 1 86 ? 2.533 10.258 2.375 1 90.88 86 TRP B CA 1
ATOM 1831 C C . TRP B 1 86 ? 1.502 9.852 1.324 1 90.88 86 TRP B C 1
ATOM 1833 O O . TRP B 1 86 ? 1.505 8.719 0.845 1 90.88 86 TRP B O 1
ATOM 1843 N N . PRO B 1 87 ? 0.605 10.789 0.833 1 92.19 87 PRO B N 1
ATOM 1844 C CA . PRO B 1 87 ? -0.328 10.422 -0.233 1 92.19 87 PRO B CA 1
ATOM 1845 C C . PRO B 1 87 ? 0.383 9.977 -1.51 1 92.19 87 PRO B C 1
ATOM 1847 O O . PRO B 1 87 ? -0.073 9.047 -2.184 1 92.19 87 PRO B O 1
ATOM 1850 N N . ALA B 1 88 ? 1.441 10.586 -1.807 1 93.38 88 ALA B N 1
ATOM 1851 C CA . ALA B 1 88 ? 2.184 10.203 -3.004 1 93.38 88 ALA B CA 1
ATOM 1852 C C . ALA B 1 88 ? 2.746 8.789 -2.873 1 93.38 88 ALA B C 1
ATOM 1854 O O . ALA B 1 88 ? 2.686 8 -3.818 1 93.38 88 ALA B O 1
ATOM 1855 N N . LEU B 1 89 ? 3.336 8.531 -1.702 1 95.25 89 LEU B N 1
ATOM 1856 C CA . LEU B 1 89 ? 3.863 7.188 -1.469 1 95.25 89 LEU B CA 1
ATOM 1857 C C . LEU B 1 89 ? 2.756 6.145 -1.558 1 95.25 89 LEU B C 1
ATOM 1859 O O . LEU B 1 89 ? 2.953 5.07 -2.129 1 95.25 89 LEU B O 1
ATOM 1863 N N . LEU B 1 90 ? 1.588 6.438 -1.05 1 95.31 90 LEU B N 1
ATOM 1864 C CA . LEU B 1 90 ? 0.428 5.562 -1.159 1 95.31 90 LEU B CA 1
ATOM 1865 C C . LEU B 1 90 ? 0.034 5.359 -2.619 1 95.31 90 LEU B C 1
ATOM 1867 O O . LEU B 1 90 ? -0.252 4.238 -3.039 1 95.31 90 LEU B O 1
ATOM 1871 N N . GLN B 1 91 ? -0.009 6.426 -3.338 1 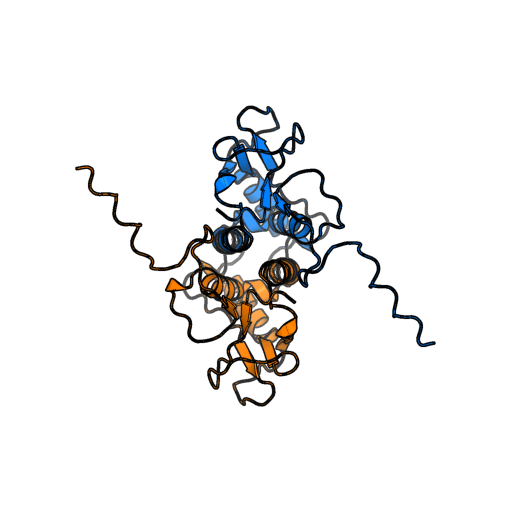94.88 91 GLN B N 1
ATOM 1872 C CA . GLN B 1 91 ? -0.379 6.348 -4.746 1 94.88 91 GLN B CA 1
ATOM 1873 C C . GLN B 1 91 ? 0.564 5.426 -5.516 1 94.88 91 GLN B C 1
ATOM 1875 O O . GLN B 1 91 ? 0.126 4.656 -6.371 1 94.88 91 GLN B O 1
ATOM 1880 N N . TRP B 1 92 ? 1.784 5.52 -5.211 1 97.12 92 TRP B N 1
ATOM 1881 C CA . TRP B 1 92 ? 2.738 4.621 -5.852 1 97.12 92 TRP B CA 1
ATOM 1882 C C . TRP B 1 92 ? 2.48 3.176 -5.449 1 97.12 92 TRP B C 1
ATOM 1884 O O . TRP B 1 92 ? 2.631 2.262 -6.266 1 97.12 92 TRP B O 1
ATOM 1894 N N . GLY B 1 93 ? 2.145 2.961 -4.168 1 97.06 93 GLY B N 1
ATOM 1895 C CA . GLY B 1 93 ? 1.749 1.617 -3.777 1 97.06 93 GLY B CA 1
ATOM 1896 C C . GLY B 1 93 ? 0.606 1.065 -4.609 1 97.06 93 GLY B C 1
ATOM 1897 O O . GLY B 1 93 ? 0.639 -0.092 -5.027 1 97.06 93 GLY B O 1
ATOM 1898 N N . VAL B 1 94 ? -0.372 1.895 -4.836 1 95.69 94 VAL B N 1
ATOM 1899 C CA . VAL B 1 94 ? -1.512 1.517 -5.664 1 95.69 94 VAL B CA 1
ATOM 1900 C C . VAL B 1 94 ? -1.039 1.201 -7.082 1 95.69 94 VAL B C 1
ATOM 1902 O O . VAL B 1 94 ? -1.404 0.169 -7.648 1 95.69 94 VAL B O 1
ATOM 1905 N N . HIS B 1 95 ? -0.244 2.043 -7.633 1 96.69 95 HIS B N 1
ATOM 1906 C CA . HIS B 1 95 ? 0.271 1.889 -8.992 1 96.69 95 HIS B CA 1
ATOM 1907 C C . HIS B 1 95 ? 1.074 0.6 -9.133 1 96.69 95 HIS B C 1
ATOM 1909 O O . HIS B 1 95 ? 0.921 -0.129 -10.109 1 96.69 95 HIS B O 1
ATOM 1915 N N . LEU B 1 96 ? 1.857 0.33 -8.164 1 97.5 96 LEU B N 1
ATOM 1916 C CA . LEU B 1 96 ? 2.764 -0.812 -8.219 1 97.5 96 LEU B CA 1
ATOM 1917 C C . LEU B 1 96 ? 2.004 -2.119 -8.008 1 97.5 96 LEU B C 1
ATOM 1919 O O . LEU B 1 96 ? 2.484 -3.189 -8.383 1 97.5 96 LEU B O 1
ATOM 1923 N N . ALA B 1 97 ? 0.838 -2.066 -7.414 1 94.62 97 ALA B N 1
ATOM 1924 C CA . ALA B 1 97 ? 0.053 -3.262 -7.113 1 94.62 97 ALA B CA 1
ATOM 1925 C C . ALA B 1 97 ? -0.353 -3.986 -8.398 1 94.62 97 ALA B C 1
ATOM 1927 O O . ALA B 1 97 ? -0.599 -5.195 -8.383 1 94.62 97 ALA B O 1
ATOM 1928 N N . ASP B 1 98 ? -0.374 -3.27 -9.492 1 94.31 98 ASP B N 1
ATOM 1929 C CA . ASP B 1 98 ? -0.796 -3.852 -10.758 1 94.31 98 ASP B CA 1
ATOM 1930 C C . ASP B 1 98 ? 0.401 -4.383 -11.547 1 94.31 98 ASP B C 1
ATOM 1932 O O . ASP B 1 98 ? 0.241 -4.926 -12.641 1 94.31 98 ASP B O 1
ATOM 1936 N N . LYS B 1 99 ? 1.543 -4.242 -10.977 1 96.19 99 LYS B N 1
ATOM 1937 C CA . LYS B 1 99 ? 2.758 -4.727 -11.625 1 96.19 99 LYS B CA 1
ATOM 1938 C C . LYS B 1 99 ? 3.236 -6.031 -10.992 1 96.19 99 LYS B C 1
ATOM 1940 O O . LYS B 1 99 ? 3.566 -6.062 -9.805 1 96.19 99 LYS B O 1
ATOM 1945 N N . HIS B 1 100 ? 3.369 -7.059 -11.75 1 94.31 100 HIS B N 1
ATOM 1946 C CA . HIS B 1 100 ? 3.619 -8.398 -11.227 1 94.31 100 HIS B CA 1
ATOM 1947 C C . HIS B 1 100 ? 4.945 -8.453 -10.477 1 94.31 100 HIS B C 1
ATOM 1949 O O . HIS B 1 100 ? 5.055 -9.117 -9.445 1 94.31 100 HIS B O 1
ATOM 1955 N N . PHE B 1 101 ? 5.945 -7.754 -11 1 96.5 101 PHE B N 1
ATOM 1956 C CA . PHE B 1 101 ? 7.277 -7.91 -10.43 1 96.5 101 PHE B CA 1
ATOM 1957 C C . PHE B 1 101 ? 7.312 -7.402 -8.992 1 96.5 101 PHE B C 1
ATOM 1959 O O . PHE B 1 101 ? 8.18 -7.797 -8.211 1 96.5 101 PHE B O 1
ATOM 1966 N N . THR B 1 102 ? 6.363 -6.52 -8.609 1 97.06 102 THR B N 1
ATOM 1967 C CA . THR B 1 102 ? 6.383 -5.875 -7.301 1 97.06 102 THR B CA 1
ATOM 1968 C C . THR B 1 102 ? 6.23 -6.906 -6.188 1 97.06 102 THR B C 1
ATOM 1970 O O . THR B 1 102 ? 6.793 -6.742 -5.098 1 97.06 102 THR B O 1
ATOM 1973 N N . ALA B 1 103 ? 5.539 -7.953 -6.512 1 95.56 103 ALA B N 1
ATOM 1974 C CA . ALA B 1 103 ? 5.273 -8.977 -5.508 1 95.56 103 ALA B CA 1
ATOM 1975 C C . ALA B 1 103 ? 6.574 -9.578 -4.98 1 95.56 103 ALA B C 1
ATOM 1977 O O . ALA B 1 103 ? 6.633 -10.039 -3.838 1 95.56 103 ALA B O 1
ATOM 1978 N N . ALA B 1 104 ? 7.605 -9.555 -5.742 1 97.5 104 ALA B N 1
ATOM 1979 C CA . ALA B 1 104 ? 8.875 -10.164 -5.344 1 97.5 104 ALA B CA 1
ATOM 1980 C C . ALA B 1 104 ? 9.898 -9.102 -4.973 1 97.5 104 ALA B C 1
ATOM 1982 O O . ALA B 1 104 ? 11.109 -9.359 -4.996 1 97.5 104 ALA B O 1
ATOM 1983 N N . THR B 1 105 ? 9.484 -7.902 -4.676 1 98.12 105 THR B N 1
ATOM 1984 C CA . THR B 1 105 ? 10.367 -6.844 -4.191 1 98.12 105 THR B CA 1
ATOM 1985 C C . THR B 1 105 ? 10.094 -6.551 -2.715 1 98.12 105 THR B C 1
ATOM 1987 O O . THR B 1 105 ? 9.148 -7.078 -2.135 1 98.12 105 THR B O 1
ATOM 1990 N N . ASP B 1 106 ? 10.953 -5.754 -2.125 1 97.5 106 ASP B N 1
ATOM 1991 C CA . ASP B 1 106 ? 10.789 -5.422 -0.713 1 97.5 106 ASP B CA 1
ATOM 1992 C C . ASP B 1 106 ? 10.07 -4.086 -0.542 1 97.5 106 ASP B C 1
ATOM 1994 O O . ASP B 1 106 ? 10.344 -3.34 0.398 1 97.5 106 ASP B O 1
ATOM 1998 N N . TRP B 1 107 ? 9.148 -3.729 -1.487 1 97.88 107 TRP B N 1
ATOM 1999 C CA . TRP B 1 107 ? 8.422 -2.463 -1.443 1 97.88 107 TRP B CA 1
ATOM 2000 C C . TRP B 1 107 ? 7.797 -2.24 -0.071 1 97.88 107 TRP B C 1
ATOM 2002 O O . TRP B 1 107 ? 7.934 -1.165 0.517 1 97.88 107 TRP B O 1
ATOM 2012 N N . HIS B 1 108 ? 7.148 -3.244 0.439 1 96.12 108 HIS B N 1
ATOM 2013 C CA . HIS B 1 108 ? 6.445 -3.074 1.706 1 96.12 108 HIS B CA 1
ATOM 2014 C C . HIS B 1 108 ? 7.43 -2.902 2.861 1 96.12 108 HIS B C 1
ATOM 2016 O O . HIS B 1 108 ? 7.137 -2.193 3.828 1 96.12 108 HIS B O 1
ATOM 2022 N N . ASP B 1 109 ? 8.578 -3.533 2.768 1 94.5 109 ASP B N 1
ATOM 2023 C CA . ASP B 1 109 ? 9.617 -3.275 3.76 1 94.5 109 ASP B CA 1
ATOM 2024 C C . ASP B 1 109 ? 10.07 -1.817 3.713 1 94.5 109 ASP B C 1
ATOM 2026 O O . ASP B 1 109 ? 10.289 -1.195 4.754 1 94.5 109 ASP B O 1
ATOM 2030 N N . LEU B 1 110 ? 10.273 -1.361 2.518 1 95.38 110 LEU B N 1
ATOM 2031 C CA . LEU B 1 110 ? 10.641 0.038 2.33 1 95.38 110 LEU B CA 1
ATOM 2032 C C . LEU B 1 110 ? 9.609 0.963 2.967 1 95.38 110 LEU B C 1
ATOM 2034 O O . LEU B 1 110 ? 9.969 1.895 3.691 1 95.38 110 LEU B O 1
ATOM 2038 N N . VAL B 1 111 ? 8.336 0.718 2.721 1 95.88 111 VAL B N 1
ATOM 2039 C CA . VAL B 1 111 ? 7.25 1.523 3.264 1 95.88 111 VAL B CA 1
ATOM 2040 C C . VAL B 1 111 ? 7.211 1.386 4.785 1 95.88 111 VAL B C 1
ATOM 2042 O O . VAL B 1 111 ? 7.027 2.375 5.5 1 95.88 111 VAL B O 1
ATOM 2045 N N . GLU B 1 112 ? 7.391 0.192 5.262 1 94.5 112 GLU B N 1
ATOM 2046 C CA . GLU B 1 112 ? 7.383 -0.045 6.703 1 94.5 112 GLU B CA 1
ATOM 2047 C C . GLU B 1 112 ? 8.453 0.786 7.406 1 94.5 112 GLU B C 1
ATOM 2049 O O . GLU B 1 112 ? 8.195 1.372 8.461 1 94.5 112 GLU B O 1
ATOM 2054 N N . ARG B 1 113 ? 9.57 0.838 6.871 1 92.31 113 ARG B N 1
ATOM 2055 C CA . ARG B 1 113 ? 10.656 1.623 7.457 1 92.31 113 ARG B CA 1
ATOM 2056 C C . ARG B 1 113 ? 10.289 3.104 7.508 1 92.31 113 ARG B C 1
ATOM 2058 O O . ARG B 1 113 ? 10.711 3.818 8.422 1 92.31 113 ARG B O 1
ATOM 2065 N N . ALA B 1 114 ? 9.594 3.523 6.535 1 91.94 114 ALA B N 1
ATOM 2066 C CA . ALA B 1 114 ? 9.18 4.926 6.504 1 91.94 114 ALA B CA 1
ATOM 2067 C C . ALA B 1 114 ? 8.172 5.223 7.609 1 91.94 114 ALA B C 1
ATOM 2069 O O . ALA B 1 114 ? 8.227 6.285 8.234 1 91.94 114 ALA B O 1
ATOM 2070 N N . VAL B 1 115 ? 7.289 4.285 7.859 1 90.44 115 VAL B N 1
ATOM 2071 C CA . VAL B 1 115 ? 6.184 4.586 8.758 1 90.44 115 VAL B CA 1
ATOM 2072 C C . VAL B 1 115 ? 6.555 4.184 10.188 1 90.44 115 VAL B C 1
ATOM 2074 O O . VAL B 1 115 ? 5.898 4.594 11.148 1 90.44 115 VAL B O 1
ATOM 2077 N N . GLU B 1 116 ? 7.566 3.338 10.312 1 85.69 116 GLU B N 1
ATOM 2078 C CA . GLU B 1 116 ? 8.047 2.955 11.641 1 85.69 116 GLU B CA 1
ATOM 2079 C C . GLU B 1 116 ? 9.461 3.48 11.883 1 85.69 116 GLU B C 1
ATOM 2081 O O . GLU B 1 116 ? 10.43 2.727 11.805 1 85.69 116 GLU B O 1
ATOM 2086 N N . PRO B 1 117 ? 9.531 4.629 12.258 1 69 117 PRO B N 1
ATOM 2087 C CA . PRO B 1 117 ? 10.859 5.238 12.391 1 69 117 PRO B CA 1
ATOM 2088 C C . PRO B 1 117 ? 11.695 4.598 13.5 1 69 117 PRO B C 1
ATOM 2090 O O . PRO B 1 117 ? 12.914 4.762 13.523 1 69 117 PRO B O 1
ATOM 2093 N N . ARG B 1 118 ? 11.055 3.916 14.234 1 67.81 118 ARG B N 1
ATOM 2094 C CA . ARG B 1 118 ? 11.828 3.242 15.273 1 67.81 118 ARG B CA 1
ATOM 2095 C C . ARG B 1 118 ? 12.734 2.174 14.664 1 67.81 118 ARG B C 1
ATOM 2097 O O . ARG B 1 118 ? 13.703 1.739 15.305 1 67.81 118 ARG B O 1
ATOM 2104 N N . ARG B 1 119 ? 12.445 1.833 13.531 1 63.41 119 ARG B N 1
ATOM 2105 C CA . ARG B 1 119 ? 13.266 0.802 12.906 1 63.41 119 ARG B CA 1
ATOM 2106 C C . ARG B 1 119 ? 14.602 1.37 12.445 1 63.41 119 ARG B C 1
ATOM 2108 O O . ARG B 1 119 ? 15.5 0.621 12.055 1 63.41 119 ARG B O 1
ATOM 2115 N N . ALA B 1 120 ? 14.859 2.541 12.758 1 64.88 120 ALA B N 1
ATOM 2116 C CA . ALA B 1 120 ? 16.156 3.203 12.609 1 64.88 120 ALA B CA 1
ATOM 2117 C C . ALA B 1 120 ? 16.703 3.029 11.203 1 64.88 120 ALA B C 1
ATOM 2119 O O . ALA B 1 120 ? 17.844 2.582 11.023 1 64.88 120 ALA B O 1
ATOM 2120 N N . ALA B 1 121 ? 15.906 3.248 10.242 1 76.69 121 ALA B N 1
ATOM 2121 C CA . ALA B 1 121 ? 16.484 3.215 8.898 1 76.69 121 ALA B CA 1
ATOM 2122 C C . ALA B 1 121 ? 17.375 4.426 8.656 1 76.69 121 ALA B C 1
ATOM 2124 O O . ALA B 1 121 ? 17.062 5.535 9.086 1 76.69 121 ALA B O 1
ATOM 2125 N N . VAL B 1 122 ? 18.562 4.152 7.992 1 87.38 122 VAL B N 1
ATOM 2126 C CA . VAL B 1 122 ? 19.531 5.227 7.797 1 87.38 122 VAL B CA 1
ATOM 2127 C C . VAL B 1 122 ? 19.438 5.742 6.363 1 87.38 122 VAL B C 1
ATOM 2129 O O . VAL B 1 122 ? 20.016 6.785 6.039 1 87.38 122 VAL B O 1
ATOM 2132 N N . SER B 1 123 ? 18.75 4.977 5.574 1 93.31 123 SER B N 1
ATOM 2133 C CA . SER B 1 123 ? 18.594 5.391 4.184 1 93.31 123 SER B CA 1
ATOM 2134 C C . SER B 1 123 ? 17.234 4.957 3.631 1 93.31 123 SER B C 1
ATOM 2136 O O . SER B 1 123 ? 16.453 4.312 4.332 1 93.31 123 SER B O 1
ATOM 2138 N N . GLY B 1 124 ? 16.953 5.367 2.367 1 95.69 124 GLY B N 1
ATOM 2139 C CA . GLY B 1 124 ? 15.664 5.109 1.753 1 95.69 124 GLY B CA 1
ATOM 2140 C C . GLY B 1 124 ? 14.719 6.293 1.836 1 95.69 124 GLY B C 1
ATOM 2141 O O . GLY B 1 124 ? 15.141 7.445 1.711 1 95.69 124 GLY B O 1
ATOM 2142 N N . ILE B 1 125 ? 13.453 5.992 1.879 1 95.88 125 ILE B N 1
ATOM 2143 C CA . ILE B 1 125 ? 12.422 7.004 2.064 1 95.88 125 ILE B CA 1
ATOM 2144 C C . ILE B 1 125 ? 12.078 7.129 3.549 1 95.88 125 ILE B C 1
ATOM 2146 O O . ILE B 1 125 ? 11.656 6.156 4.176 1 95.88 125 ILE B O 1
ATOM 2150 N N . LEU B 1 126 ? 12.297 8.273 4.121 1 93.69 126 LEU B N 1
ATOM 2151 C CA . LEU B 1 126 ? 12.141 8.484 5.555 1 93.69 126 LEU B CA 1
ATOM 2152 C C . LEU B 1 126 ? 11.258 9.695 5.836 1 93.69 126 LEU B C 1
ATOM 2154 O O . LEU B 1 126 ? 11.195 10.625 5.027 1 93.69 126 LEU B O 1
ATOM 2158 N N . PRO B 1 127 ? 10.594 9.648 6.992 1 91.19 127 PRO B N 1
ATOM 2159 C CA . PRO B 1 127 ? 9.828 10.852 7.348 1 91.19 127 PRO B CA 1
ATOM 2160 C C . PRO B 1 127 ? 10.727 12.023 7.734 1 91.19 127 PRO B C 1
ATOM 2162 O O . PRO B 1 127 ? 11.75 11.828 8.398 1 91.19 127 PRO B O 1
ATOM 2165 N N . ARG B 1 128 ? 10.406 13.148 7.289 1 87.38 128 ARG B N 1
ATOM 2166 C CA . ARG B 1 128 ? 11.148 14.344 7.688 1 87.38 128 ARG B CA 1
ATOM 2167 C C . ARG B 1 128 ? 11.016 14.594 9.188 1 87.38 128 ARG B C 1
ATOM 2169 O O . ARG B 1 128 ? 11.984 14.984 9.844 1 87.38 128 ARG B O 1
ATOM 2176 N N . HIS B 1 129 ? 9.812 14.328 9.633 1 79.56 129 HIS B N 1
ATOM 2177 C CA . HIS B 1 129 ? 9.516 14.438 11.062 1 79.56 129 HIS B CA 1
ATOM 2178 C C . HIS B 1 129 ? 8.945 13.133 11.609 1 79.56 129 HIS B C 1
ATOM 2180 O O . HIS B 1 129 ? 7.75 12.867 11.453 1 79.56 129 HIS B O 1
ATOM 2186 N N . PRO B 1 130 ? 9.859 12.391 12.188 1 71.06 130 PRO B N 1
ATOM 2187 C CA . PRO B 1 130 ? 9.344 11.117 12.688 1 71.06 130 PRO B CA 1
ATOM 2188 C C . PRO B 1 130 ? 8.234 11.297 13.727 1 71.06 130 PRO B C 1
ATOM 2190 O O . PRO B 1 130 ? 8.352 12.133 14.625 1 71.06 130 PRO B O 1
ATOM 2193 N N . ARG B 1 131 ? 7.098 10.898 13.438 1 66.75 131 ARG B N 1
ATOM 2194 C CA . ARG B 1 131 ? 5.945 10.891 14.328 1 66.75 131 ARG B CA 1
ATOM 2195 C C . ARG B 1 131 ? 5.391 9.484 14.5 1 66.75 131 ARG B C 1
ATOM 2197 O O . ARG B 1 131 ? 5.66 8.602 13.68 1 66.75 131 ARG B O 1
ATOM 2204 N N . ASP B 1 132 ? 4.75 9.281 15.633 1 65.19 132 ASP B N 1
ATOM 2205 C CA . ASP B 1 132 ? 4.098 7.98 15.781 1 65.19 132 ASP B CA 1
ATOM 2206 C C . ASP B 1 132 ? 2.896 7.867 14.844 1 65.19 132 ASP B C 1
ATOM 2208 O O . ASP B 1 132 ? 2.588 8.797 14.102 1 65.19 132 ASP B O 1
ATOM 2212 N N . LEU B 1 133 ? 2.336 6.805 14.805 1 61.62 133 LEU B N 1
ATOM 2213 C CA . LEU B 1 133 ? 1.265 6.52 13.859 1 61.62 133 LEU B CA 1
ATOM 2214 C C . LEU B 1 133 ? 0.048 7.398 14.133 1 61.62 133 LEU B C 1
ATOM 2216 O O . LEU B 1 133 ? -0.813 7.559 13.266 1 61.62 133 LEU B O 1
ATOM 2220 N N . ASN B 1 134 ? 0.06 7.926 15.289 1 60.81 134 ASN B N 1
ATOM 2221 C CA . ASN B 1 134 ? -1.028 8.82 15.68 1 60.81 134 ASN B CA 1
ATOM 2222 C C . ASN B 1 134 ? -0.642 10.281 15.5 1 60.81 134 ASN B C 1
ATOM 2224 O O . ASN B 1 134 ? -1.393 11.18 15.883 1 60.81 134 ASN B O 1
ATOM 2228 N N . GLY B 1 135 ? 0.488 10.406 14.844 1 57.38 135 GLY B N 1
ATOM 2229 C CA . GLY B 1 135 ? 0.959 11.75 14.547 1 57.38 135 GLY B CA 1
ATOM 2230 C C . GLY B 1 135 ? 1.691 12.398 15.711 1 57.38 135 GLY B C 1
ATOM 2231 O O . GLY B 1 135 ? 2.057 13.57 15.648 1 57.38 135 GLY B O 1
ATOM 2232 N N . GLY B 1 136 ? 1.717 11.664 16.75 1 57.84 136 GLY B N 1
ATOM 2233 C CA . GLY B 1 136 ? 2.439 12.18 17.906 1 57.84 136 GLY B CA 1
ATOM 2234 C C . GLY B 1 136 ? 3.938 11.961 17.812 1 57.84 136 GLY B C 1
ATOM 2235 O O . GLY B 1 136 ? 4.422 11.32 16.891 1 57.84 136 GLY B O 1
ATOM 2236 N N . PRO B 1 137 ? 4.711 12.828 18.562 1 54.12 137 PRO B N 1
ATOM 2237 C CA . PRO B 1 137 ? 6.168 12.688 18.531 1 54.12 137 PRO B CA 1
ATOM 2238 C C . PRO B 1 137 ? 6.637 11.281 18.891 1 54.12 137 PRO B C 1
ATOM 2240 O O . PRO B 1 137 ? 5.945 10.562 19.609 1 54.12 137 PRO B O 1
ATOM 2243 N N . ILE B 1 138 ? 7.594 10.836 18.172 1 51 138 ILE B N 1
ATOM 2244 C CA . ILE B 1 138 ? 8.25 9.578 18.516 1 51 138 ILE B CA 1
ATOM 2245 C C . ILE B 1 138 ? 9.203 9.805 19.688 1 51 138 ILE B C 1
ATOM 2247 O O . ILE B 1 138 ? 10.016 10.734 19.672 1 51 138 ILE B O 1
ATOM 2251 N N . GLY B 1 139 ? 9.133 9.094 20.875 1 46.69 139 GLY B N 1
ATOM 2252 C CA . GLY B 1 139 ? 10.039 9.156 22.016 1 46.69 139 GLY B CA 1
ATOM 2253 C C . GLY B 1 139 ? 9.461 9.922 23.188 1 46.69 139 GLY B C 1
ATOM 2254 O O . GLY B 1 139 ? 10.141 10.141 24.188 1 46.69 139 GLY B O 1
ATOM 2255 N N . ASP B 1 140 ? 8.609 11.023 22.875 1 41.75 140 ASP B N 1
ATOM 2256 C CA . ASP B 1 140 ? 8.391 11.859 24.047 1 41.75 140 ASP B CA 1
ATOM 2257 C C . ASP B 1 140 ? 7.734 11.062 25.172 1 41.75 140 ASP B C 1
ATOM 2259 O O . ASP B 1 140 ? 6.828 10.266 24.922 1 41.75 140 ASP B O 1
ATOM 2263 N N . ARG B 1 141 ? 8.391 11.102 26.406 1 42.53 141 ARG B N 1
ATOM 2264 C CA . ARG B 1 141 ? 7.902 10.688 27.719 1 42.53 141 ARG B CA 1
ATOM 2265 C C . ARG B 1 141 ? 6.473 11.164 27.953 1 42.53 141 ARG B C 1
ATOM 2267 O O . ARG B 1 141 ? 6.145 12.32 27.656 1 42.53 141 ARG B O 1
ATOM 2274 N N . PRO B 1 142 ? 5.488 10.211 27.984 1 42.38 142 PRO B N 1
ATOM 2275 C CA . PRO B 1 142 ? 4.172 10.719 28.375 1 42.38 142 PRO B CA 1
ATOM 2276 C C . PRO B 1 142 ? 4.258 11.938 29.297 1 42.38 142 PRO B C 1
ATOM 2278 O O . PRO B 1 142 ? 5.223 12.078 30.047 1 42.38 142 PRO B O 1
ATOM 2281 N N . PRO B 1 143 ? 3.717 13.102 28.781 1 40.12 143 PRO B N 1
ATOM 2282 C CA . PRO B 1 143 ? 3.814 14.148 29.812 1 40.12 143 PRO B CA 1
ATOM 2283 C C . PRO B 1 143 ? 3.631 13.609 31.219 1 40.12 143 PRO B C 1
ATOM 2285 O O . PRO B 1 143 ? 2.965 12.586 31.422 1 40.12 143 PRO B O 1
ATOM 2288 N N . SER B 1 144 ? 4.602 13.812 32.062 1 39.75 144 SER B N 1
ATOM 2289 C CA . SER B 1 144 ? 4.508 13.5 33.5 1 39.75 144 SER B CA 1
ATOM 2290 C C . SER B 1 144 ? 3.107 13.766 34.031 1 39.75 144 SER B C 1
ATOM 2292 O O . SER B 1 144 ? 2.535 14.828 33.781 1 39.75 144 SER B O 1
ATOM 2294 N N . SER B 1 145 ? 2.289 12.711 34.281 1 42.91 145 SER B N 1
ATOM 2295 C CA . SER B 1 145 ? 1.055 12.859 35.031 1 42.91 145 SER B CA 1
ATOM 2296 C C . SER B 1 145 ? 1.165 13.984 36.062 1 42.91 145 SER B C 1
ATOM 2298 O O . SER B 1 145 ? 2.133 14.039 36.844 1 42.91 145 SER B O 1
ATOM 2300 N N . PRO B 1 146 ? 0.507 15.211 35.781 1 42.47 146 PRO B N 1
ATOM 2301 C CA . PRO B 1 146 ? 0.61 16.156 36.875 1 42.47 146 PRO B CA 1
ATOM 2302 C C . PRO B 1 146 ? 0.484 15.5 38.25 1 42.47 146 PRO B C 1
ATOM 2304 O O . PRO B 1 146 ? -0.24 14.508 38.406 1 42.47 146 PRO B O 1
ATOM 2307 N N . ARG B 1 147 ? 1.502 15.5 39.125 1 37.94 147 ARG B N 1
ATOM 2308 C CA . ARG B 1 147 ? 1.429 15.102 40.5 1 37.94 147 ARG B CA 1
ATOM 2309 C C . ARG B 1 147 ? 0.208 15.711 41.188 1 37.94 147 ARG B C 1
ATOM 2311 O O . ARG B 1 147 ? 0.035 16.938 41.188 1 37.94 147 ARG B O 1
ATOM 2318 N N . ARG B 1 148 ? -0.994 14.984 41.125 1 40.69 148 ARG B N 1
ATOM 2319 C CA . ARG B 1 148 ? -2.023 15.359 42.094 1 40.69 148 ARG B CA 1
ATOM 2320 C C . ARG B 1 148 ? -1.424 15.578 43.469 1 40.69 148 ARG B C 1
ATOM 2322 O O . ARG B 1 148 ? -0.923 14.641 44.094 1 40.69 148 ARG B O 1
ATOM 2329 N N . ASP B 1 149 ? -0.897 16.797 43.719 1 30 149 ASP B N 1
ATOM 2330 C CA . ASP B 1 149 ? -1.006 17.172 45.125 1 30 149 ASP B CA 1
ATOM 2331 C C . ASP B 1 149 ? -2.461 17.422 45.531 1 30 149 ASP B C 1
ATOM 2333 O O . ASP B 1 149 ? -3.229 17.984 44.75 1 30 149 ASP B O 1
#